Protein AF-A0A7S0YYB9-F1 (afdb_monomer_lite)

Radius of gyration: 24.71 Å; chains: 1; bounding box: 52×41×78 Å

Structure (mmCIF, N/CA/C/O backbone):
data_AF-A0A7S0YYB9-F1
#
_entry.id   AF-A0A7S0YYB9-F1
#
loop_
_atom_site.group_PDB
_atom_site.id
_atom_site.type_symbol
_atom_site.label_atom_id
_atom_site.label_alt_id
_atom_site.label_comp_id
_atom_site.label_asym_id
_atom_site.label_entity_id
_atom_site.label_seq_id
_atom_site.pdbx_PDB_ins_code
_atom_site.Cartn_x
_atom_site.Cartn_y
_atom_site.Cartn_z
_atom_site.occupancy
_atom_site.B_iso_or_equiv
_atom_site.auth_seq_id
_atom_site.auth_comp_id
_atom_site.auth_asym_id
_atom_site.auth_atom_id
_atom_site.pdbx_PDB_model_num
ATOM 1 N N . GLY A 1 1 ? 21.837 9.960 -21.375 1.00 33.28 1 GLY A N 1
ATOM 2 C CA . GLY A 1 1 ? 22.356 8.640 -20.983 1.00 33.28 1 GLY A CA 1
ATOM 3 C C . GLY A 1 1 ? 21.264 7.939 -20.220 1.00 33.28 1 GLY A C 1
ATOM 4 O O . GLY A 1 1 ? 20.674 8.572 -19.356 1.00 33.28 1 GLY A O 1
ATOM 5 N N . ASP A 1 2 ? 20.929 6.724 -20.632 1.00 37.09 2 ASP A N 1
ATOM 6 C CA . ASP A 1 2 ? 19.724 5.979 -20.262 1.00 37.09 2 ASP A CA 1
ATOM 7 C C . ASP A 1 2 ? 19.462 5.866 -18.752 1.00 37.09 2 ASP A C 1
ATOM 9 O O . ASP A 1 2 ? 20.229 5.257 -18.015 1.00 37.09 2 ASP A O 1
ATOM 13 N N . VAL A 1 3 ? 18.318 6.408 -18.316 1.00 42.38 3 VAL A N 1
ATOM 14 C CA . VAL A 1 3 ? 17.741 6.255 -16.958 1.00 42.38 3 VAL A CA 1
ATOM 15 C C . VAL A 1 3 ? 16.612 5.203 -16.958 1.00 42.38 3 VAL A C 1
ATOM 17 O O . VAL A 1 3 ? 15.946 4.962 -15.957 1.00 42.38 3 VAL A O 1
ATOM 20 N N . ILE A 1 4 ?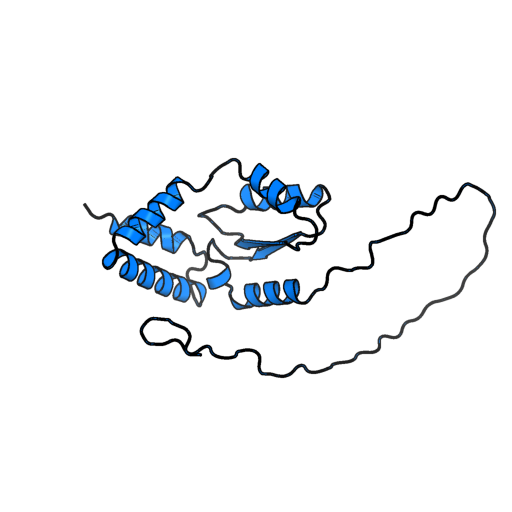 16.385 4.532 -18.093 1.00 42.41 4 ILE A N 1
ATOM 21 C CA . ILE A 1 4 ? 15.274 3.582 -18.274 1.00 42.41 4 ILE A CA 1
ATOM 22 C C . ILE A 1 4 ? 15.476 2.314 -17.417 1.00 42.41 4 ILE A C 1
ATOM 24 O O . ILE A 1 4 ? 14.500 1.700 -16.995 1.00 42.41 4 ILE A O 1
ATOM 28 N N . GLY A 1 5 ? 16.724 1.967 -17.076 1.00 50.91 5 GLY A N 1
ATOM 29 C CA . GLY A 1 5 ? 17.043 0.795 -16.252 1.00 50.91 5 GLY A CA 1
ATOM 30 C C . GLY A 1 5 ? 16.809 0.962 -14.745 1.00 50.91 5 GLY A C 1
ATOM 31 O O . GLY A 1 5 ? 16.610 -0.034 -14.058 1.00 50.91 5 GLY A O 1
ATOM 32 N N . THR A 1 6 ? 16.804 2.190 -14.213 1.00 67.56 6 THR A N 1
ATOM 33 C CA . THR A 1 6 ? 16.646 2.424 -12.764 1.00 67.56 6 THR A CA 1
ATOM 34 C C . THR A 1 6 ? 15.191 2.637 -12.359 1.00 67.56 6 THR A C 1
ATOM 36 O O . THR A 1 6 ? 14.787 2.184 -11.298 1.00 67.56 6 THR A O 1
ATOM 39 N N . GLU A 1 7 ? 14.382 3.289 -13.201 1.00 73.88 7 GLU A N 1
ATOM 40 C CA . GLU A 1 7 ? 12.980 3.602 -12.875 1.00 73.88 7 GLU A CA 1
ATOM 41 C C . GLU A 1 7 ? 12.087 2.355 -12.900 1.00 73.88 7 GLU A C 1
ATOM 43 O O . GLU A 1 7 ? 11.302 2.133 -11.980 1.00 73.88 7 GLU A O 1
ATOM 48 N N . GLU A 1 8 ? 12.254 1.492 -13.907 1.00 82.31 8 GLU A N 1
ATOM 49 C CA . GLU A 1 8 ? 11.544 0.212 -13.950 1.00 82.31 8 GLU A CA 1
ATOM 50 C C . GLU A 1 8 ? 11.919 -0.679 -12.762 1.00 82.31 8 GLU A C 1
ATOM 52 O O . GLU A 1 8 ? 11.038 -1.296 -12.164 1.00 82.31 8 GLU A O 1
ATOM 57 N N . ALA A 1 9 ? 13.203 -0.729 -12.399 1.00 82.31 9 ALA A N 1
ATOM 58 C CA . ALA A 1 9 ? 13.657 -1.487 -11.240 1.00 82.31 9 ALA A CA 1
ATOM 59 C C . ALA A 1 9 ? 12.995 -0.981 -9.949 1.00 82.31 9 ALA A C 1
ATOM 61 O O . ALA A 1 9 ? 12.516 -1.792 -9.160 1.00 82.31 9 ALA A O 1
ATOM 62 N N . THR A 1 10 ? 12.877 0.341 -9.776 1.00 80.94 10 THR A N 1
ATOM 63 C CA . THR A 1 10 ? 12.160 0.940 -8.641 1.00 80.94 10 THR A CA 1
ATOM 64 C C . THR A 1 10 ? 10.688 0.533 -8.613 1.00 80.94 10 THR A C 1
ATOM 66 O O . THR A 1 10 ? 10.197 0.116 -7.570 1.00 80.94 10 THR A O 1
ATOM 69 N N . TRP A 1 11 ? 9.968 0.592 -9.738 1.00 86.25 11 TRP A N 1
ATOM 70 C CA . TRP A 1 11 ? 8.551 0.196 -9.760 1.00 86.25 11 TRP A CA 1
ATOM 71 C C . TRP A 1 11 ? 8.352 -1.294 -9.511 1.00 86.25 11 TRP A C 1
ATOM 73 O O . TRP A 1 11 ? 7.380 -1.685 -8.870 1.00 86.25 11 TRP A O 1
ATOM 83 N N . ARG A 1 12 ? 9.271 -2.130 -10.000 1.00 88.06 12 ARG A N 1
ATOM 84 C CA . ARG A 1 12 ? 9.248 -3.569 -9.728 1.00 88.06 12 ARG A CA 1
ATOM 85 C C . ARG A 1 12 ? 9.533 -3.866 -8.259 1.00 88.06 12 ARG A C 1
ATOM 87 O O . ARG A 1 12 ? 8.886 -4.748 -7.712 1.00 88.06 12 ARG A O 1
ATOM 94 N N . ALA A 1 13 ? 10.404 -3.093 -7.608 1.00 87.00 13 ALA A N 1
ATOM 95 C CA . ALA A 1 13 ? 10.672 -3.207 -6.173 1.00 87.00 13 ALA A CA 1
ATOM 96 C C . ALA A 1 13 ? 9.456 -2.859 -5.290 1.00 87.00 13 ALA A C 1
ATOM 98 O O . ALA A 1 13 ? 9.430 -3.212 -4.113 1.00 87.00 13 ALA A O 1
ATOM 99 N N . CYS A 1 14 ? 8.422 -2.216 -5.846 1.00 89.81 14 CYS A N 1
ATOM 100 C CA . CYS A 1 14 ? 7.158 -2.012 -5.144 1.00 89.81 14 CYS A CA 1
ATOM 101 C C . CYS A 1 14 ? 6.354 -3.314 -4.948 1.00 89.81 14 CYS A C 1
ATOM 103 O O . CYS A 1 14 ? 5.383 -3.308 -4.193 1.00 89.81 14 CYS A O 1
ATOM 105 N N . PHE A 1 15 ? 6.725 -4.407 -5.618 1.00 93.12 15 PHE A N 1
ATOM 106 C CA . PHE A 1 15 ? 6.070 -5.710 -5.526 1.00 93.12 15 PHE A CA 1
ATOM 107 C C . PHE A 1 15 ? 7.018 -6.725 -4.883 1.00 93.12 15 PHE A C 1
ATOM 109 O O . PHE A 1 15 ? 8.221 -6.698 -5.137 1.00 93.12 15 PHE A O 1
ATOM 116 N N . TYR A 1 16 ? 6.486 -7.636 -4.070 1.00 93.06 16 TYR A N 1
ATOM 117 C CA . TYR A 1 16 ? 7.269 -8.735 -3.497 1.00 93.06 16 TYR A CA 1
ATOM 118 C C . TYR A 1 16 ? 7.132 -10.031 -4.302 1.00 93.06 16 TYR A C 1
ATOM 120 O O . TYR A 1 16 ? 8.107 -10.747 -4.517 1.00 93.06 16 TYR A O 1
ATOM 128 N N . GLY A 1 17 ? 5.917 -10.357 -4.738 1.00 87.50 17 GLY A N 1
ATOM 129 C CA . GLY A 1 17 ? 5.633 -11.586 -5.461 1.00 87.50 17 GLY A CA 1
ATOM 130 C C . GLY A 1 17 ? 6.226 -11.581 -6.870 1.00 87.50 17 GLY A C 1
ATOM 131 O O . GLY A 1 17 ? 5.801 -10.827 -7.741 1.00 87.50 17 GLY A O 1
ATOM 132 N N . GLU A 1 18 ? 7.163 -12.492 -7.127 1.00 85.56 18 GLU A N 1
ATOM 133 C CA . GLU A 1 18 ? 7.847 -12.599 -8.427 1.00 85.56 18 GLU A CA 1
ATOM 134 C C . GLU A 1 18 ? 7.116 -13.487 -9.452 1.00 85.56 18 GLU A C 1
ATOM 136 O O . GLU A 1 18 ? 7.549 -13.610 -10.606 1.00 85.56 18 GLU A O 1
ATOM 141 N N . THR A 1 19 ? 6.006 -14.114 -9.042 1.00 84.44 19 THR A N 1
ATOM 142 C CA . THR A 1 19 ? 5.212 -15.060 -9.844 1.00 84.44 19 THR A CA 1
ATOM 143 C C . THR A 1 19 ? 3.702 -14.862 -9.656 1.00 84.44 19 THR A C 1
ATOM 145 O O . THR A 1 19 ? 3.258 -14.171 -8.736 1.00 84.44 19 THR A O 1
ATOM 148 N N . GLY A 1 20 ? 2.904 -15.469 -10.543 1.00 87.88 20 GLY A N 1
ATOM 149 C CA . GLY A 1 20 ? 1.439 -15.464 -10.471 1.00 87.88 20 GLY A CA 1
ATOM 150 C C . GLY A 1 20 ? 0.820 -14.066 -10.555 1.00 87.88 20 GLY A C 1
ATOM 151 O O . GLY A 1 20 ? 1.358 -13.176 -11.212 1.00 87.88 20 GLY A O 1
ATOM 152 N N . VAL A 1 21 ? -0.297 -13.872 -9.849 1.00 85.12 21 VAL A N 1
ATOM 153 C CA . VAL A 1 21 ? -1.095 -12.629 -9.861 1.00 85.12 21 VAL A CA 1
ATOM 154 C C . VAL A 1 21 ? -0.262 -11.391 -9.510 1.00 85.12 21 VAL A C 1
ATOM 156 O O . VAL A 1 21 ? -0.432 -10.339 -10.122 1.00 85.12 21 VAL A O 1
ATOM 159 N N . ALA A 1 22 ? 0.669 -11.510 -8.559 1.00 84.81 22 ALA A N 1
ATOM 160 C CA . ALA A 1 22 ? 1.539 -10.405 -8.158 1.00 84.81 22 ALA A CA 1
ATOM 161 C C . ALA A 1 22 ? 2.465 -9.958 -9.301 1.00 84.81 22 ALA A C 1
ATOM 163 O O . ALA A 1 22 ? 2.590 -8.761 -9.560 1.00 84.81 22 ALA A O 1
ATOM 164 N N . LYS A 1 23 ? 3.045 -10.914 -10.040 1.00 88.88 23 LYS A N 1
ATOM 165 C CA . LYS A 1 23 ? 3.892 -10.623 -11.203 1.00 88.88 23 LYS A CA 1
ATOM 166 C C . LYS A 1 23 ? 3.101 -9.977 -12.334 1.00 88.88 23 LYS A C 1
ATOM 168 O O . LYS A 1 23 ? 3.546 -8.979 -12.888 1.00 88.88 23 LYS A O 1
ATOM 173 N N . GLU A 1 24 ? 1.931 -10.525 -12.653 1.00 91.75 24 GLU A N 1
ATOM 174 C CA . GLU A 1 24 ? 1.056 -9.976 -13.695 1.00 91.75 24 GLU A CA 1
ATOM 175 C C . GLU A 1 24 ? 0.652 -8.531 -13.373 1.00 91.75 24 GLU A C 1
ATOM 177 O O . GLU A 1 24 ? 0.701 -7.660 -14.242 1.00 91.75 24 GLU A O 1
ATOM 182 N N . ALA A 1 25 ? 0.329 -8.251 -12.106 1.00 88.69 25 ALA A N 1
ATOM 183 C CA . ALA A 1 25 ? 0.041 -6.899 -11.642 1.00 88.69 25 ALA A CA 1
ATOM 184 C C . ALA A 1 25 ? 1.263 -5.969 -11.738 1.00 88.69 25 ALA A C 1
ATOM 186 O O . ALA A 1 25 ? 1.113 -4.812 -12.133 1.00 88.69 25 ALA A O 1
ATOM 187 N N . ALA A 1 26 ? 2.461 -6.463 -11.412 1.00 90.50 26 ALA A N 1
ATOM 188 C CA . ALA A 1 26 ? 3.700 -5.703 -11.546 1.00 90.50 26 ALA A CA 1
ATOM 189 C C . ALA A 1 26 ? 4.002 -5.358 -13.012 1.00 90.50 26 ALA A C 1
ATOM 191 O O . ALA A 1 26 ? 4.322 -4.211 -13.323 1.00 90.50 26 ALA A O 1
ATOM 192 N N . ASP A 1 27 ? 3.864 -6.325 -13.922 1.00 92.25 27 ASP A N 1
ATOM 193 C CA . ASP A 1 27 ? 4.109 -6.132 -15.352 1.00 92.25 27 ASP A CA 1
ATOM 194 C C . ASP A 1 27 ? 3.115 -5.136 -15.971 1.00 92.25 27 ASP A C 1
ATOM 196 O O . ASP A 1 27 ? 3.526 -4.220 -16.691 1.00 92.25 27 ASP A O 1
ATOM 200 N N . ASP A 1 28 ? 1.825 -5.250 -15.640 1.00 92.69 28 ASP A N 1
ATOM 201 C CA . ASP A 1 28 ? 0.795 -4.296 -16.067 1.00 92.69 28 ASP A CA 1
ATOM 202 C C . ASP A 1 28 ? 1.063 -2.883 -15.518 1.00 92.69 28 ASP A C 1
ATOM 204 O O . ASP A 1 28 ? 1.015 -1.901 -16.266 1.00 92.69 28 ASP A O 1
ATOM 208 N N . PHE A 1 29 ? 1.416 -2.769 -14.234 1.00 90.06 29 PHE A N 1
ATOM 209 C CA . PHE A 1 29 ? 1.745 -1.490 -13.605 1.00 90.06 29 PHE A CA 1
ATOM 210 C C . PHE A 1 29 ? 2.946 -0.818 -14.276 1.00 90.06 29 PHE A C 1
ATOM 212 O O . PHE A 1 29 ? 2.855 0.339 -14.689 1.00 90.06 29 PHE A O 1
ATOM 219 N N . VAL A 1 30 ? 4.055 -1.545 -14.440 1.00 89.88 30 VAL A N 1
ATOM 220 C CA . VAL A 1 30 ? 5.270 -1.038 -15.092 1.00 89.88 30 VAL A CA 1
ATOM 221 C C . VAL A 1 30 ? 4.970 -0.596 -16.521 1.00 89.88 30 VAL A C 1
ATOM 223 O O . VAL A 1 30 ? 5.394 0.485 -16.930 1.00 89.88 30 VAL A O 1
ATOM 226 N N . SER A 1 31 ? 4.218 -1.397 -17.280 1.00 90.44 31 SER A N 1
ATOM 227 C CA . SER A 1 31 ? 3.841 -1.071 -18.658 1.00 90.44 31 SER A CA 1
ATOM 228 C C . SER A 1 31 ? 3.056 0.245 -18.736 1.00 90.44 31 SER A C 1
ATOM 230 O O . SER A 1 31 ? 3.396 1.138 -19.520 1.00 90.44 31 SER A O 1
ATOM 232 N N . LYS A 1 32 ? 2.061 0.422 -17.859 1.00 88.75 32 LYS A N 1
ATOM 233 C CA . LYS A 1 32 ? 1.253 1.649 -17.784 1.00 88.75 32 LYS A CA 1
ATOM 234 C C . LYS A 1 32 ? 2.073 2.865 -17.363 1.00 88.75 32 LYS A C 1
ATOM 236 O O . LYS A 1 32 ? 1.923 3.925 -17.968 1.00 88.75 32 LYS A O 1
ATOM 241 N N . GLN A 1 33 ? 2.970 2.713 -16.389 1.00 86.62 33 GLN A N 1
ATOM 242 C CA . GLN A 1 33 ? 3.860 3.794 -15.953 1.00 86.62 33 GLN A CA 1
ATOM 243 C C . GLN A 1 33 ? 4.802 4.244 -17.075 1.00 86.62 33 GLN A C 1
ATOM 245 O O . GLN A 1 33 ? 4.922 5.442 -17.340 1.00 86.62 33 GLN A O 1
ATOM 250 N N . LYS A 1 34 ? 5.400 3.294 -17.813 1.00 86.50 34 LYS A N 1
ATOM 251 C CA . LYS A 1 34 ? 6.217 3.603 -18.999 1.00 86.50 34 LYS A CA 1
ATOM 252 C C . LYS A 1 34 ? 5.428 4.411 -20.026 1.00 86.50 34 LYS A C 1
ATOM 254 O O . LYS A 1 34 ? 5.917 5.434 -20.499 1.00 86.50 34 LYS A O 1
ATOM 259 N N . ALA A 1 35 ? 4.213 3.971 -20.354 1.00 87.00 35 ALA A N 1
ATOM 260 C CA . ALA A 1 35 ? 3.366 4.649 -21.331 1.00 87.00 35 ALA A CA 1
ATOM 261 C C . ALA A 1 35 ? 2.968 6.063 -20.876 1.00 87.00 35 ALA A C 1
ATOM 263 O O . ALA A 1 35 ? 2.988 6.999 -21.675 1.00 87.00 35 ALA A O 1
ATOM 264 N N . MET A 1 36 ? 2.642 6.240 -19.594 1.00 83.94 36 MET A N 1
ATOM 265 C CA . MET A 1 36 ? 2.288 7.542 -19.030 1.00 83.94 36 MET A CA 1
ATOM 266 C C . MET A 1 36 ? 3.464 8.522 -19.090 1.00 83.94 36 MET A C 1
ATOM 268 O O . MET A 1 36 ? 3.306 9.640 -19.575 1.00 83.94 36 MET A O 1
ATOM 272 N N . TYR A 1 37 ? 4.657 8.103 -18.666 1.00 82.38 37 TYR A N 1
ATOM 273 C CA . TYR A 1 37 ? 5.833 8.978 -18.643 1.00 82.38 37 TYR A CA 1
ATOM 274 C C . TYR A 1 37 ? 6.434 9.248 -20.021 1.00 82.38 37 TYR A C 1
ATOM 276 O O . TYR A 1 37 ? 7.025 10.308 -20.216 1.00 82.38 37 TYR A O 1
ATOM 284 N N . ALA A 1 38 ? 6.270 8.339 -20.987 1.00 82.56 38 ALA A N 1
ATOM 285 C CA . ALA A 1 38 ? 6.663 8.591 -22.373 1.00 82.56 38 ALA A CA 1
ATOM 286 C C . ALA A 1 38 ? 5.805 9.686 -23.030 1.00 82.56 38 ALA A C 1
ATOM 288 O O . ALA A 1 38 ? 6.305 10.445 -23.856 1.00 82.56 38 ALA A O 1
ATOM 289 N N . ASN A 1 39 ? 4.531 9.783 -22.640 1.00 80.19 39 ASN A N 1
ATOM 290 C CA . ASN A 1 39 ? 3.564 10.701 -23.245 1.00 80.19 39 ASN A CA 1
ATOM 291 C C . ASN A 1 39 ? 3.330 11.982 -22.427 1.00 80.19 39 ASN A C 1
ATOM 293 O O . ASN A 1 39 ? 2.699 12.912 -22.924 1.00 80.19 39 ASN A O 1
ATOM 297 N N . ASN A 1 40 ? 3.813 12.046 -21.182 1.00 80.06 40 ASN A N 1
ATOM 298 C CA . ASN A 1 40 ? 3.617 13.188 -20.295 1.00 80.06 40 ASN A CA 1
ATOM 299 C C . ASN A 1 40 ? 4.822 13.399 -19.357 1.00 80.06 40 ASN A C 1
ATOM 301 O O . ASN A 1 40 ? 4.887 12.860 -18.249 1.00 80.06 40 ASN A O 1
ATOM 305 N N . GLY A 1 41 ? 5.773 14.226 -19.805 1.00 78.56 41 GLY A N 1
ATOM 306 C CA . GLY A 1 41 ? 6.974 14.564 -19.035 1.00 78.56 41 GLY A CA 1
ATOM 307 C C . GLY A 1 41 ? 6.695 15.335 -17.739 1.00 78.56 41 GLY A C 1
ATOM 308 O O . GLY A 1 41 ? 7.460 15.203 -16.787 1.00 78.56 41 GLY A O 1
ATOM 309 N N . GLU A 1 42 ? 5.591 16.083 -17.662 1.00 84.44 42 GLU A N 1
ATOM 310 C CA . GLU A 1 42 ? 5.184 16.794 -16.443 1.00 84.44 42 GLU A CA 1
ATOM 311 C C . GLU A 1 42 ? 4.812 15.803 -15.339 1.00 84.44 42 GLU A C 1
ATOM 313 O O . GLU A 1 42 ? 5.310 15.904 -14.222 1.00 84.44 42 GLU A O 1
ATOM 318 N N . CYS A 1 43 ? 4.034 14.772 -15.679 1.00 79.50 43 CYS A N 1
ATOM 319 C CA . CYS A 1 43 ? 3.635 13.729 -14.735 1.00 79.50 43 CYS A CA 1
ATOM 320 C C . CYS A 1 43 ? 4.853 13.027 -14.109 1.00 79.50 43 CYS A C 1
ATOM 322 O O . CYS A 1 43 ? 4.884 12.745 -12.909 1.00 79.50 43 CYS A O 1
ATOM 324 N N . LYS A 1 44 ? 5.902 12.822 -14.914 1.00 78.88 44 LYS A N 1
ATOM 325 C CA . LYS A 1 44 ? 7.178 12.272 -14.454 1.00 78.88 44 LYS A CA 1
ATOM 326 C C . LYS A 1 44 ? 7.879 13.187 -13.446 1.00 78.88 44 LYS A C 1
ATOM 328 O O . LYS A 1 44 ? 8.378 12.709 -12.427 1.00 78.88 44 LYS A O 1
ATOM 333 N N . GLU A 1 45 ? 7.931 14.490 -13.712 1.00 81.06 45 GLU A N 1
ATOM 334 C CA . GLU A 1 45 ? 8.580 15.445 -12.810 1.00 81.06 45 GLU A CA 1
ATOM 335 C C . GLU A 1 45 ? 7.782 15.644 -11.515 1.00 81.06 45 GLU A C 1
ATOM 337 O O . GLU A 1 45 ? 8.375 15.694 -10.437 1.00 81.06 45 GLU A O 1
ATOM 342 N N . THR A 1 46 ? 6.447 15.651 -11.587 1.00 81.88 46 THR A N 1
ATOM 343 C CA . THR A 1 46 ? 5.563 15.666 -10.411 1.00 81.88 46 THR A CA 1
ATOM 344 C C . THR A 1 46 ? 5.821 14.463 -9.506 1.00 81.88 46 THR A C 1
ATOM 346 O O . THR A 1 46 ? 5.983 14.624 -8.299 1.00 81.88 46 THR A O 1
ATOM 349 N N . MET A 1 47 ? 5.941 13.261 -10.069 1.00 78.00 47 MET A N 1
ATOM 350 C CA . MET A 1 47 ? 6.229 12.055 -9.287 1.00 78.00 47 MET A CA 1
ATOM 351 C C . MET A 1 47 ? 7.600 12.118 -8.604 1.00 78.00 47 MET A C 1
ATOM 353 O O . MET A 1 47 ? 7.696 11.890 -7.399 1.00 78.00 47 MET A O 1
ATOM 357 N N . ARG A 1 48 ? 8.644 12.563 -9.313 1.00 77.81 48 ARG A N 1
ATOM 358 C CA . ARG A 1 48 ? 9.970 12.804 -8.710 1.00 77.81 48 ARG A CA 1
ATOM 359 C C . ARG A 1 48 ? 9.953 13.886 -7.637 1.00 77.81 48 ARG A C 1
ATOM 361 O O . ARG A 1 48 ? 10.776 13.881 -6.721 1.00 77.81 48 ARG A O 1
ATOM 368 N N . HIS A 1 49 ? 9.088 14.884 -7.776 1.00 80.38 49 HIS A N 1
ATOM 369 C CA . HIS A 1 49 ? 8.905 15.906 -6.756 1.00 80.38 49 HIS A CA 1
ATOM 370 C C . HIS A 1 49 ? 8.290 15.305 -5.487 1.00 80.38 49 HIS A C 1
ATOM 372 O O . HIS A 1 49 ? 8.831 15.518 -4.404 1.00 80.38 49 HIS A O 1
ATOM 378 N N . HIS A 1 50 ? 7.248 14.481 -5.623 1.00 78.31 50 HIS A N 1
ATOM 379 C CA . HIS A 1 50 ? 6.639 13.769 -4.498 1.00 78.31 50 HIS A CA 1
ATOM 380 C C . HIS A 1 50 ? 7.618 12.824 -3.796 1.00 78.31 50 HIS A C 1
ATOM 382 O O . HIS A 1 50 ? 7.709 12.854 -2.573 1.00 78.31 50 HIS A O 1
ATOM 388 N N . GLU A 1 51 ? 8.402 12.045 -4.541 1.00 74.50 51 GLU A N 1
ATOM 389 C CA . GLU A 1 51 ? 9.425 11.157 -3.966 1.00 74.50 51 GLU A CA 1
ATOM 390 C C . GLU A 1 51 ? 10.476 11.927 -3.150 1.00 74.50 51 GLU A C 1
ATOM 392 O O . GLU A 1 51 ? 10.909 11.468 -2.095 1.00 74.50 51 GLU A O 1
ATOM 397 N N . ARG A 1 52 ? 10.868 13.125 -3.610 1.00 76.50 52 ARG A N 1
ATOM 398 C CA . ARG A 1 52 ? 11.804 14.006 -2.888 1.00 76.50 52 ARG A CA 1
ATOM 399 C C . ARG A 1 52 ? 11.191 14.638 -1.640 1.00 76.50 52 ARG A C 1
ATOM 401 O O . ARG A 1 52 ? 11.928 14.948 -0.709 1.00 76.50 52 ARG A O 1
ATOM 408 N N . GLN A 1 53 ? 9.881 14.861 -1.642 1.00 75.25 53 GLN A N 1
ATOM 409 C CA . GLN A 1 53 ? 9.153 15.476 -0.533 1.00 75.25 53 GLN A CA 1
ATOM 410 C C . GLN A 1 53 ? 8.615 14.476 0.482 1.00 75.25 53 GLN A C 1
ATOM 412 O O . GLN A 1 53 ? 8.199 14.899 1.559 1.00 75.25 53 GLN A O 1
ATOM 417 N N . TYR A 1 54 ? 8.603 13.180 0.160 1.00 69.56 54 TYR A N 1
ATOM 418 C CA . TYR A 1 54 ? 8.119 12.165 1.080 1.00 69.56 54 TYR A CA 1
ATOM 419 C C . TYR A 1 54 ? 8.935 12.229 2.380 1.00 69.56 54 TYR A C 1
ATOM 421 O O . TYR A 1 54 ? 10.161 12.051 2.339 1.00 69.56 54 TYR A O 1
ATOM 429 N N . PRO A 1 55 ? 8.296 12.510 3.530 1.00 67.31 55 PRO A N 1
ATOM 430 C CA . PRO A 1 55 ? 9.007 12.617 4.789 1.00 67.31 55 PRO A CA 1
ATOM 431 C C . PRO A 1 55 ? 9.546 11.236 5.158 1.00 67.31 55 PRO A C 1
ATOM 433 O O . PRO A 1 55 ? 8.801 10.331 5.526 1.00 67.31 55 PRO A O 1
ATOM 436 N N . LYS A 1 56 ? 10.865 11.065 5.032 1.00 64.62 56 LYS A N 1
ATOM 437 C CA . LYS A 1 56 ? 11.555 9.847 5.483 1.00 64.62 56 LYS A CA 1
ATOM 438 C C . LYS A 1 56 ? 11.538 9.735 7.012 1.00 64.62 56 LYS A C 1
ATOM 440 O O . LYS A 1 56 ? 11.517 8.632 7.551 1.00 64.62 56 LYS A O 1
ATOM 445 N N . ASP A 1 57 ? 11.461 10.882 7.684 1.00 68.56 57 ASP A N 1
ATOM 446 C CA . ASP A 1 57 ? 11.434 11.039 9.134 1.00 68.56 57 ASP A CA 1
ATOM 447 C C . ASP A 1 57 ? 10.299 11.982 9.558 1.00 68.56 57 ASP A C 1
ATOM 449 O O . ASP A 1 57 ? 9.825 12.791 8.762 1.00 68.56 57 ASP A O 1
ATOM 453 N N . GLY A 1 58 ? 9.884 11.905 10.826 1.00 68.31 58 GLY A N 1
ATOM 454 C CA . GLY A 1 58 ? 8.982 12.897 11.423 1.00 68.31 58 GLY A CA 1
ATOM 455 C C . GLY A 1 58 ? 7.488 12.704 11.152 1.00 68.31 58 GLY A C 1
ATOM 456 O O . GLY A 1 58 ? 6.716 13.622 11.411 1.00 68.31 58 GLY A O 1
ATOM 457 N N . ILE A 1 59 ? 7.055 11.523 10.694 1.00 80.81 59 ILE A N 1
ATOM 458 C CA . ILE A 1 59 ? 5.620 11.223 10.510 1.00 80.81 59 ILE A CA 1
ATOM 459 C C . ILE A 1 59 ? 4.844 11.142 11.832 1.00 80.81 59 ILE A C 1
ATOM 461 O O . ILE A 1 59 ? 3.620 11.080 11.814 1.00 80.81 59 ILE A O 1
ATOM 465 N N . ASP A 1 60 ? 5.530 11.119 12.977 1.00 83.06 60 ASP A N 1
ATOM 466 C CA . ASP A 1 60 ? 4.907 10.944 14.292 1.00 83.06 60 ASP A CA 1
ATOM 467 C C . ASP A 1 60 ? 3.880 12.050 14.579 1.00 83.06 60 ASP A C 1
ATOM 469 O O . ASP A 1 60 ? 2.760 11.756 14.992 1.00 83.06 60 ASP A O 1
ATOM 473 N N . GLY A 1 61 ? 4.197 13.305 14.232 1.00 82.00 61 GLY A N 1
ATOM 474 C CA . GLY A 1 61 ? 3.254 14.420 14.358 1.00 82.00 61 GLY A CA 1
ATOM 475 C C . GLY A 1 61 ? 2.023 14.268 13.457 1.00 82.00 61 GLY A C 1
ATOM 476 O O . GLY A 1 61 ? 0.910 14.604 13.860 1.00 82.00 61 GLY A O 1
ATOM 477 N N . ASP A 1 62 ? 2.184 13.707 12.256 1.00 84.81 62 ASP A N 1
ATOM 478 C CA . ASP A 1 62 ? 1.058 13.419 11.361 1.00 84.81 62 ASP A CA 1
ATOM 479 C C . ASP A 1 62 ? 0.190 12.276 11.896 1.00 84.81 62 ASP A C 1
ATOM 481 O O . ASP A 1 62 ? -1.041 12.367 11.858 1.00 84.81 62 ASP A O 1
ATOM 485 N N . ILE A 1 63 ? 0.811 11.225 12.440 1.00 85.88 63 ILE A N 1
ATOM 486 C CA . ILE A 1 63 ? 0.110 10.117 13.097 1.00 85.88 63 ILE A CA 1
ATOM 487 C C . ILE A 1 63 ? -0.705 10.657 14.274 1.00 85.88 63 ILE A C 1
ATOM 489 O O . ILE A 1 63 ? -1.910 10.410 14.333 1.00 85.88 63 ILE A O 1
ATOM 493 N N . GLU A 1 64 ? -0.098 11.445 15.162 1.00 82.38 64 GLU A N 1
ATOM 494 C CA . GLU A 1 64 ? -0.778 12.083 16.296 1.00 82.38 64 GLU A CA 1
ATOM 495 C C . GLU A 1 64 ? -1.957 12.955 15.839 1.00 82.38 64 GLU A C 1
ATOM 497 O O . GLU A 1 64 ? -3.075 12.814 16.343 1.00 82.38 64 GLU A O 1
ATOM 502 N N . ASN A 1 65 ? -1.753 13.798 14.823 1.00 83.31 65 ASN A N 1
ATOM 503 C CA . ASN A 1 65 ? -2.805 14.642 14.251 1.00 83.31 65 ASN A CA 1
ATOM 504 C C . ASN A 1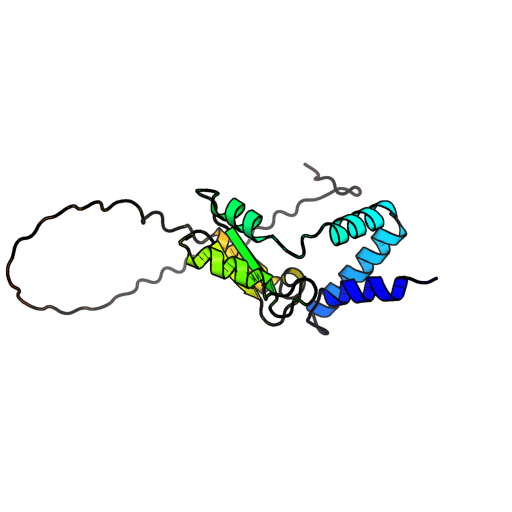 65 ? -3.974 13.822 13.685 1.00 83.31 65 ASN A C 1
ATOM 506 O O . ASN A 1 65 ? -5.140 14.220 13.784 1.00 83.31 65 ASN A O 1
ATOM 510 N N . VAL A 1 66 ? -3.688 12.674 13.068 1.00 84.31 66 VAL A N 1
ATOM 511 C CA . VAL A 1 66 ? -4.710 11.748 12.573 1.00 84.31 66 VAL A CA 1
ATOM 512 C C . VAL A 1 66 ? -5.427 11.061 13.742 1.00 84.31 66 VAL A C 1
ATOM 514 O O . VAL A 1 66 ? -6.657 10.958 13.712 1.00 84.31 66 VAL A O 1
ATOM 517 N N . MET A 1 67 ? -4.700 10.665 14.790 1.00 80.06 67 MET A N 1
ATOM 518 C CA . MET A 1 67 ? -5.236 10.017 15.995 1.00 80.06 67 MET A CA 1
ATOM 519 C C . MET A 1 67 ? -6.179 10.905 16.811 1.00 80.06 67 MET A C 1
ATOM 521 O O . MET A 1 67 ? -7.142 10.412 17.403 1.00 80.06 67 MET A O 1
ATOM 525 N N . GLN A 1 68 ? -5.949 12.218 16.825 1.00 77.88 68 GLN A N 1
ATOM 526 C CA . GLN A 1 68 ? -6.788 13.186 17.539 1.00 77.88 68 GLN A CA 1
ATOM 527 C C . GLN A 1 68 ? -8.167 13.403 16.887 1.00 77.88 68 GLN A C 1
ATOM 529 O O . GLN A 1 68 ? -9.044 14.044 17.473 1.00 77.88 68 GLN A O 1
ATOM 534 N N . ARG A 1 69 ? -8.412 12.867 15.682 1.00 77.31 69 ARG A N 1
ATOM 535 C CA . ARG A 1 69 ? -9.688 13.044 14.973 1.00 77.31 69 ARG A CA 1
ATOM 536 C C . ARG A 1 69 ? -10.793 12.185 15.591 1.00 77.31 69 ARG A C 1
ATOM 538 O O . ARG A 1 69 ? -11.022 11.040 15.198 1.00 77.31 69 ARG A O 1
ATOM 545 N N . VAL A 1 70 ? -11.530 12.782 16.526 1.00 69.69 70 VAL A N 1
ATOM 546 C CA . VAL A 1 70 ? -12.671 12.162 17.215 1.00 69.69 70 VAL A CA 1
ATOM 547 C C . VAL A 1 70 ? -13.701 11.610 16.222 1.00 69.69 70 VAL A C 1
ATOM 549 O O . VAL A 1 70 ? -14.056 12.246 15.229 1.00 69.69 70 VAL A O 1
ATOM 552 N N . GLY A 1 71 ? -14.202 10.405 16.506 1.00 72.38 71 GLY A N 1
ATOM 553 C CA . GLY A 1 71 ? -15.303 9.778 15.767 1.00 72.38 71 GLY A CA 1
ATOM 554 C C . GLY A 1 71 ? -14.919 9.144 14.428 1.00 72.38 71 GLY A C 1
ATOM 555 O O . GLY A 1 71 ? -15.783 8.556 13.776 1.00 72.38 71 GLY A O 1
ATOM 556 N N . ARG A 1 72 ? -13.649 9.217 14.012 1.00 78.88 72 ARG A N 1
ATOM 557 C CA . ARG A 1 72 ? -13.164 8.524 12.814 1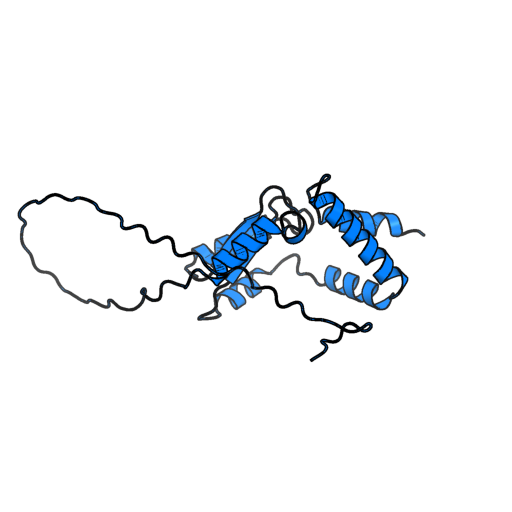.00 78.88 72 ARG A CA 1
ATOM 558 C C . ARG A 1 72 ? -12.546 7.187 13.185 1.00 78.88 72 ARG A C 1
ATOM 560 O O . ARG A 1 72 ? -11.745 7.107 14.107 1.00 78.88 72 ARG A O 1
ATOM 567 N N . ARG A 1 73 ? -12.903 6.152 12.426 1.00 85.25 73 ARG A N 1
ATOM 568 C CA . ARG A 1 73 ? -12.191 4.875 12.425 1.00 85.25 73 ARG A CA 1
ATOM 569 C C . ARG A 1 73 ? -11.131 4.921 11.340 1.00 85.25 73 ARG A C 1
ATOM 571 O O . ARG A 1 73 ? -11.420 5.350 10.225 1.00 85.25 73 ARG A O 1
ATOM 578 N N . ILE A 1 74 ? -9.932 4.472 11.668 1.00 87.75 74 ILE A N 1
ATOM 579 C CA . ILE A 1 74 ? -8.781 4.464 10.769 1.00 87.75 74 ILE A CA 1
ATOM 580 C C . ILE A 1 74 ? -8.360 3.015 10.566 1.00 87.75 74 ILE A C 1
ATOM 582 O O . ILE A 1 74 ? -8.371 2.227 11.507 1.00 87.75 74 ILE A O 1
ATOM 586 N N . MET A 1 75 ? -8.008 2.658 9.339 1.00 91.31 75 MET A N 1
ATOM 587 C CA . MET A 1 75 ? -7.383 1.380 9.034 1.00 91.31 75 MET A CA 1
ATOM 588 C C . MET A 1 75 ? -6.045 1.653 8.371 1.00 91.31 75 MET A C 1
ATOM 590 O O . MET A 1 75 ? -5.987 2.401 7.398 1.00 91.31 75 MET A O 1
ATOM 594 N N . VAL A 1 76 ? -4.992 1.050 8.909 1.00 92.75 76 VAL A N 1
ATOM 595 C CA . VAL A 1 76 ? -3.645 1.105 8.347 1.00 92.75 76 VAL A CA 1
ATOM 596 C C . VAL A 1 76 ? -3.299 -0.297 7.879 1.00 92.75 76 VAL A C 1
ATOM 598 O O . VAL A 1 76 ? -3.342 -1.247 8.664 1.00 92.75 76 VAL A O 1
ATOM 601 N N . MET A 1 77 ? -2.984 -0.418 6.593 1.00 95.50 77 MET A N 1
ATOM 602 C CA . MET A 1 77 ? -2.519 -1.658 5.983 1.00 95.50 77 MET A CA 1
ATOM 603 C C . MET A 1 77 ? -1.090 -1.508 5.501 1.00 95.50 77 MET A C 1
ATOM 605 O O . MET A 1 77 ? -0.729 -0.447 4.997 1.00 95.50 77 MET A O 1
ATOM 609 N N . TRP A 1 78 ? -0.309 -2.575 5.625 1.00 95.38 78 TRP A N 1
ATOM 610 C CA . TRP A 1 78 ? 1.078 -2.603 5.171 1.00 95.38 78 TRP A CA 1
ATOM 611 C C . TRP A 1 78 ? 1.455 -3.986 4.650 1.00 95.38 78 TRP A C 1
ATOM 613 O O . TRP A 1 78 ? 1.059 -4.982 5.253 1.00 95.38 78 TRP A O 1
ATOM 623 N N . GLY A 1 79 ? 2.239 -4.064 3.575 1.00 95.94 79 GLY A N 1
ATOM 624 C CA . GLY A 1 79 ? 2.883 -5.315 3.167 1.00 95.94 79 GLY A CA 1
ATOM 625 C C . GLY A 1 79 ? 4.091 -5.614 4.056 1.00 95.94 79 GLY A C 1
ATOM 626 O O . GLY A 1 79 ? 4.920 -4.732 4.283 1.00 95.94 79 GLY A O 1
ATOM 627 N N . ASP A 1 80 ? 4.221 -6.834 4.580 1.00 93.88 80 ASP A N 1
ATOM 628 C CA . ASP A 1 80 ? 5.342 -7.180 5.474 1.00 93.88 80 ASP A CA 1
ATOM 629 C C . ASP A 1 80 ? 6.706 -7.244 4.762 1.00 93.88 80 ASP A C 1
ATOM 631 O O . ASP A 1 80 ? 7.746 -7.249 5.424 1.00 93.88 80 ASP A O 1
ATOM 635 N N . LYS A 1 81 ? 6.711 -7.290 3.426 1.00 94.12 81 LYS A N 1
ATOM 636 C CA . LYS A 1 81 ? 7.908 -7.287 2.575 1.00 94.12 81 LYS A CA 1
ATOM 637 C C . LYS A 1 81 ? 8.096 -5.978 1.814 1.00 94.12 81 LYS A C 1
ATOM 639 O O . LYS A 1 81 ? 8.839 -5.957 0.837 1.00 94.12 81 LYS A O 1
ATOM 644 N N . ASP A 1 82 ? 7.435 -4.896 2.224 1.00 92.12 82 ASP A N 1
ATOM 645 C CA . ASP A 1 82 ? 7.640 -3.580 1.618 1.00 92.12 82 ASP A CA 1
ATOM 646 C C . ASP A 1 82 ? 9.106 -3.132 1.785 1.00 92.12 82 ASP A C 1
ATOM 648 O O . ASP A 1 82 ? 9.590 -2.939 2.901 1.00 92.12 82 ASP A O 1
ATOM 652 N N . GLN A 1 83 ? 9.821 -2.999 0.663 1.00 86.50 83 GLN A N 1
ATOM 653 C CA . GLN A 1 83 ? 11.207 -2.519 0.612 1.00 86.50 83 GLN A CA 1
ATOM 654 C C . GLN A 1 83 ? 11.306 -1.032 0.244 1.00 86.50 83 GLN A C 1
ATOM 656 O O . GLN A 1 83 ? 12.382 -0.447 0.358 1.00 86.50 83 GLN A O 1
ATOM 661 N N . VAL A 1 84 ? 10.205 -0.420 -0.201 1.00 85.56 84 VAL A N 1
ATOM 662 C CA . VAL A 1 84 ? 10.142 0.994 -0.593 1.00 85.56 84 VAL A CA 1
ATOM 663 C C . VAL A 1 84 ? 9.911 1.852 0.644 1.00 85.56 84 VAL A C 1
ATOM 665 O O . VAL A 1 84 ? 10.626 2.828 0.869 1.00 85.56 84 VAL A O 1
ATOM 668 N N . VAL A 1 85 ? 8.951 1.449 1.480 1.00 85.69 85 VAL A N 1
ATOM 669 C CA . VAL A 1 85 ? 8.693 2.041 2.793 1.00 85.69 85 VAL A CA 1
ATOM 670 C C . VAL A 1 85 ? 8.579 0.914 3.814 1.00 85.69 85 VAL A C 1
ATOM 672 O O . VAL A 1 85 ? 7.508 0.362 4.062 1.00 85.69 85 VAL A O 1
ATOM 675 N N . SER A 1 86 ? 9.713 0.556 4.413 1.00 83.50 86 SER A N 1
ATOM 676 C CA . SER A 1 86 ? 9.801 -0.590 5.315 1.00 83.50 86 SER A CA 1
ATOM 677 C C . SER A 1 86 ? 8.819 -0.496 6.484 1.00 83.50 86 SER A C 1
ATOM 679 O O . SER A 1 86 ? 8.656 0.558 7.110 1.00 83.50 86 SER A O 1
ATOM 681 N N . ALA A 1 87 ? 8.188 -1.630 6.807 1.00 84.81 87 ALA A N 1
ATOM 682 C CA . ALA A 1 87 ? 7.232 -1.728 7.908 1.00 84.81 87 ALA A CA 1
ATOM 683 C C . ALA A 1 87 ? 7.856 -1.313 9.254 1.00 84.81 87 ALA A C 1
ATOM 685 O O . ALA A 1 87 ? 7.206 -0.652 10.056 1.00 84.81 87 ALA A O 1
ATOM 686 N N . ASN A 1 88 ? 9.134 -1.613 9.488 1.00 84.06 88 ASN A N 1
ATOM 687 C CA . ASN A 1 88 ? 9.898 -0.991 10.567 1.00 84.06 88 ASN A CA 1
ATOM 688 C C . ASN A 1 88 ? 10.777 0.134 9.982 1.00 84.06 88 ASN A C 1
ATOM 690 O O . ASN A 1 88 ? 11.498 -0.131 9.016 1.00 84.06 88 ASN A O 1
ATOM 694 N N . PRO A 1 89 ? 10.730 1.371 10.512 1.00 83.06 89 PRO A N 1
ATOM 695 C CA . PRO A 1 89 ? 9.985 1.796 11.704 1.00 83.06 89 PRO A CA 1
ATOM 696 C C . PRO A 1 89 ? 8.536 2.243 11.430 1.00 83.06 89 PRO A C 1
ATOM 698 O O . PRO A 1 89 ? 7.794 2.509 12.370 1.00 83.06 89 PRO A O 1
ATOM 701 N N . ASN A 1 90 ? 8.112 2.368 10.169 1.00 85.12 90 ASN A N 1
ATOM 702 C CA . ASN A 1 90 ? 6.927 3.158 9.809 1.00 85.12 90 ASN A CA 1
ATOM 703 C C . ASN A 1 90 ? 5.600 2.600 10.337 1.00 85.12 90 ASN A C 1
ATOM 705 O O . ASN A 1 90 ? 4.826 3.328 10.950 1.00 85.12 90 ASN A O 1
ATOM 709 N N . PHE A 1 91 ? 5.336 1.313 10.143 1.00 88.19 91 PHE A N 1
ATOM 710 C CA . PHE A 1 91 ? 4.148 0.638 10.662 1.00 88.19 91 PHE A CA 1
ATOM 711 C C . PHE A 1 91 ? 4.205 0.459 12.187 1.00 88.19 91 PHE A C 1
ATOM 713 O O . PHE A 1 91 ? 3.179 0.543 12.862 1.00 88.19 91 PHE A O 1
ATOM 720 N N . ASP A 1 92 ? 5.401 0.281 12.753 1.00 86.50 92 ASP A N 1
ATOM 721 C CA . ASP A 1 92 ? 5.583 0.169 14.205 1.00 86.50 92 ASP A CA 1
ATOM 722 C C . ASP A 1 92 ? 5.305 1.498 14.933 1.00 86.50 92 ASP A C 1
ATOM 724 O O . ASP A 1 92 ? 4.787 1.484 16.053 1.00 86.50 92 ASP A O 1
ATOM 728 N N . ARG A 1 93 ? 5.534 2.651 14.286 1.00 86.50 93 ARG A N 1
ATOM 729 C CA . ARG A 1 93 ? 5.086 3.965 14.790 1.00 86.50 93 ARG A CA 1
ATOM 730 C C . ARG A 1 93 ? 3.561 4.018 14.951 1.00 86.50 93 ARG A C 1
ATOM 732 O O . ARG A 1 93 ? 3.073 4.452 15.992 1.00 86.50 93 ARG A O 1
ATOM 739 N N . TRP A 1 94 ? 2.800 3.486 13.986 1.00 87.50 94 TRP A N 1
ATOM 740 C CA . TRP A 1 94 ? 1.337 3.376 14.103 1.00 87.50 94 TRP A CA 1
ATOM 741 C C . TRP A 1 94 ? 0.908 2.436 15.235 1.00 87.50 94 TRP A C 1
ATOM 743 O O . TRP A 1 94 ? 0.006 2.793 15.988 1.00 87.50 94 TRP A O 1
ATOM 753 N N . LYS A 1 95 ? 1.563 1.277 15.403 1.00 85.12 95 LYS A N 1
ATOM 754 C CA . LYS A 1 95 ? 1.311 0.372 16.548 1.00 85.12 95 LYS A CA 1
ATOM 755 C C . LYS A 1 95 ? 1.519 1.080 17.879 1.00 85.12 95 LYS A C 1
ATOM 757 O O . LYS A 1 95 ? 0.640 1.071 18.738 1.00 85.12 95 LYS A O 1
ATOM 762 N N . SER A 1 96 ? 2.647 1.768 17.996 1.00 82.50 96 SER A N 1
ATOM 763 C CA . SER A 1 96 ? 3.011 2.487 19.210 1.00 82.50 96 SER A CA 1
ATOM 764 C C . SER A 1 96 ? 1.971 3.562 19.527 1.00 82.50 96 SER A C 1
ATOM 766 O O . SER A 1 96 ? 1.496 3.636 20.654 1.00 82.50 96 SER A O 1
ATOM 768 N N . ALA A 1 97 ? 1.520 4.335 18.534 1.00 75.31 97 ALA A N 1
ATOM 769 C CA . ALA A 1 97 ? 0.467 5.333 18.720 1.00 75.31 97 ALA A CA 1
ATOM 770 C C . ALA A 1 97 ? -0.874 4.726 19.186 1.00 75.31 97 ALA A C 1
ATOM 772 O O . ALA A 1 97 ? -1.595 5.350 19.965 1.00 75.31 97 ALA A O 1
ATOM 773 N N . THR A 1 98 ? -1.214 3.502 18.766 1.00 74.44 98 THR A N 1
ATOM 774 C CA . THR A 1 98 ? -2.460 2.837 19.192 1.00 74.44 98 THR A CA 1
ATOM 775 C C . THR A 1 98 ? -2.439 2.344 20.635 1.00 74.44 98 THR A C 1
ATOM 777 O O . THR A 1 98 ? -3.462 2.445 21.318 1.00 74.44 98 THR A O 1
ATOM 780 N N . ASP A 1 99 ? -1.280 1.902 21.129 1.00 68.25 99 ASP A N 1
ATOM 781 C CA . ASP A 1 99 ? -1.116 1.408 22.504 1.00 68.25 99 ASP A CA 1
ATOM 782 C C . ASP A 1 99 ? -1.318 2.514 23.558 1.00 68.25 99 ASP A C 1
ATOM 784 O O . ASP A 1 99 ? -1.663 2.234 24.706 1.00 68.25 99 ASP A O 1
ATOM 788 N N . HIS A 1 100 ? -1.214 3.788 23.159 1.00 64.00 100 HIS A N 1
ATOM 789 C CA . HIS A 1 100 ? -1.445 4.956 24.017 1.00 64.00 100 HIS A CA 1
ATOM 790 C C . HIS A 1 100 ? -2.933 5.362 24.146 1.00 64.00 100 HIS A C 1
ATOM 792 O O . HIS A 1 100 ? -3.239 6.455 24.619 1.00 64.00 100 HIS A O 1
ATOM 798 N N . GLY A 1 101 ? -3.879 4.484 23.777 1.00 56.53 101 GLY A N 1
ATOM 799 C CA . GLY A 1 101 ? -5.306 4.641 24.108 1.00 56.53 101 GLY A CA 1
ATOM 800 C C . GLY A 1 101 ? -6.224 5.091 22.965 1.00 56.53 101 GLY A C 1
ATOM 801 O O . GLY A 1 101 ? -7.390 5.417 23.203 1.00 56.53 101 GLY A O 1
ATOM 802 N N . HIS A 1 102 ? -5.758 5.070 21.714 1.00 62.81 102 HIS A N 1
ATOM 803 C CA . HIS A 1 102 ? -6.576 5.414 20.546 1.00 62.81 102 HIS A CA 1
ATOM 804 C C . HIS A 1 102 ? -7.328 4.186 19.997 1.00 62.81 102 HIS A C 1
ATOM 806 O O . HIS A 1 102 ? -6.917 3.548 19.032 1.00 62.81 102 HIS A O 1
ATOM 812 N N . ALA A 1 103 ? -8.490 3.879 20.582 1.00 63.75 103 ALA A N 1
ATOM 813 C CA . ALA A 1 103 ? -9.287 2.672 20.297 1.00 63.75 103 ALA A CA 1
ATOM 814 C C . ALA A 1 103 ? -9.907 2.565 18.879 1.00 63.75 103 ALA A C 1
ATOM 816 O O . ALA A 1 103 ? -10.642 1.619 18.596 1.00 63.75 103 ALA A O 1
ATOM 817 N N . ASN A 1 104 ? -9.660 3.528 17.986 1.00 78.69 104 ASN A N 1
ATOM 818 C CA . ASN A 1 104 ? -10.331 3.621 16.683 1.00 78.69 104 ASN A CA 1
ATOM 819 C C . ASN A 1 104 ? -9.455 3.242 15.483 1.00 78.69 104 ASN A C 1
ATOM 821 O O . ASN A 1 104 ? -9.880 3.436 14.341 1.00 78.69 104 ASN A O 1
ATOM 825 N N . VAL A 1 105 ? -8.264 2.694 15.712 1.00 85.50 105 VAL A N 1
ATOM 826 C CA . VAL A 1 105 ? -7.359 2.271 14.641 1.00 85.50 105 VAL A CA 1
ATOM 827 C C . VAL A 1 105 ? -7.345 0.754 14.520 1.00 85.50 105 VAL A C 1
ATOM 829 O O . VAL A 1 105 ? -7.169 0.042 15.503 1.00 85.50 105 VAL A O 1
ATOM 832 N N . ALA A 1 106 ? -7.503 0.261 13.299 1.00 88.00 106 ALA A N 1
ATOM 833 C CA . ALA A 1 106 ? -7.247 -1.122 12.941 1.00 88.00 106 ALA A CA 1
ATOM 834 C C . ALA A 1 106 ? -5.916 -1.203 12.192 1.00 88.00 106 ALA A C 1
ATOM 836 O O . ALA A 1 106 ? -5.737 -0.547 11.166 1.00 88.00 106 ALA A O 1
ATOM 837 N N . LEU A 1 107 ? -4.997 -2.016 12.698 1.00 91.19 107 LEU A N 1
ATOM 838 C CA . LEU A 1 107 ? -3.713 -2.278 12.062 1.00 91.19 107 LEU A CA 1
ATOM 839 C C . LEU A 1 107 ? -3.760 -3.660 11.424 1.00 91.19 107 LEU A C 1
ATOM 841 O O . LEU A 1 107 ? -4.167 -4.628 12.067 1.00 91.19 107 LEU A O 1
ATOM 845 N N . HIS A 1 108 ? -3.362 -3.754 10.161 1.00 94.19 108 HIS A N 1
ATOM 846 C CA . HIS A 1 108 ? -3.320 -5.020 9.449 1.00 94.19 108 HIS A CA 1
ATOM 847 C C . HIS A 1 108 ? -2.063 -5.120 8.589 1.00 94.19 108 HIS A C 1
ATOM 849 O O . HIS A 1 108 ? -1.757 -4.232 7.799 1.00 94.19 108 HIS A O 1
ATOM 855 N N . THR A 1 109 ? -1.337 -6.218 8.746 1.00 95.44 109 THR A N 1
ATOM 856 C CA . THR A 1 109 ? -0.205 -6.549 7.886 1.00 95.44 109 THR A CA 1
ATOM 857 C C . THR A 1 109 ? -0.644 -7.614 6.892 1.00 95.44 109 THR A C 1
ATOM 859 O O . THR A 1 109 ? -1.272 -8.592 7.291 1.00 95.44 109 THR A O 1
ATOM 862 N N . VAL A 1 110 ? -0.311 -7.407 5.621 1.00 95.81 110 VAL A N 1
ATOM 863 C CA . VAL A 1 110 ? -0.554 -8.340 4.522 1.00 95.81 110 VAL A CA 1
ATOM 864 C C . VAL A 1 110 ? 0.712 -9.168 4.328 1.00 95.81 110 VAL A C 1
ATOM 866 O O . VAL A 1 110 ? 1.764 -8.625 3.983 1.00 95.81 110 VAL A O 1
ATOM 869 N N . GLU A 1 111 ? 0.624 -10.469 4.591 1.00 94.50 111 GLU A N 1
ATOM 870 C CA . GLU A 1 111 ? 1.782 -11.366 4.568 1.00 94.50 111 GLU A CA 1
ATOM 871 C C . GLU A 1 111 ? 2.226 -11.717 3.139 1.00 94.50 111 GLU A C 1
ATOM 873 O O . GLU A 1 111 ? 1.427 -12.044 2.255 1.00 94.50 111 GLU A O 1
ATOM 878 N N . GLY A 1 112 ? 3.541 -11.698 2.920 1.00 93.69 112 GLY A N 1
ATOM 879 C CA . GLY A 1 112 ? 4.159 -11.992 1.633 1.00 93.69 112 GLY A CA 1
ATOM 880 C C . GLY A 1 112 ? 3.766 -10.983 0.558 1.00 93.69 112 GLY A C 1
ATOM 881 O O . GLY A 1 112 ? 3.464 -11.391 -0.564 1.00 93.69 112 GLY A O 1
ATOM 882 N N . ALA A 1 113 ? 3.723 -9.695 0.904 1.00 94.94 113 ALA A N 1
ATOM 883 C CA . ALA A 1 113 ? 3.371 -8.613 -0.011 1.00 94.94 113 ALA A CA 1
ATOM 884 C C . ALA A 1 113 ? 4.283 -7.390 0.174 1.00 94.94 113 ALA A C 1
ATOM 886 O O . ALA A 1 113 ? 4.746 -7.113 1.282 1.00 94.94 113 ALA A O 1
ATOM 887 N N . GLY A 1 114 ? 4.534 -6.663 -0.915 1.00 94.44 114 GLY A N 1
ATOM 888 C CA . GLY A 1 114 ? 5.353 -5.455 -0.958 1.00 94.44 114 GLY A CA 1
ATOM 889 C C . GLY A 1 114 ? 4.545 -4.167 -0.781 1.00 94.44 114 GLY A C 1
ATOM 890 O O . GLY A 1 114 ? 3.445 -4.159 -0.222 1.00 94.44 114 GLY A O 1
ATOM 891 N N . HIS A 1 115 ? 5.094 -3.064 -1.291 1.00 93.38 115 HIS A N 1
ATOM 892 C CA . HIS A 1 115 ? 4.481 -1.732 -1.245 1.00 93.38 115 HIS A CA 1
ATOM 893 C C . HIS A 1 115 ? 3.087 -1.703 -1.889 1.00 93.38 115 HIS A C 1
ATOM 895 O O . HIS A 1 115 ? 2.149 -1.092 -1.377 1.00 93.38 115 HIS A O 1
ATOM 901 N N . MET A 1 116 ? 2.915 -2.444 -2.985 1.00 94.25 116 MET A N 1
ATOM 902 C CA . MET A 1 116 ? 1.658 -2.559 -3.728 1.00 94.25 116 MET A CA 1
ATOM 903 C C . MET A 1 116 ? 0.811 -3.743 -3.245 1.00 94.25 116 MET A C 1
ATOM 905 O O . MET A 1 116 ? 0.145 -4.400 -4.047 1.00 94.25 116 MET A O 1
ATOM 909 N N . CYS A 1 117 ? 0.788 -4.016 -1.935 1.00 94.44 117 CYS A N 1
ATOM 910 C CA . CYS A 1 117 ? 0.060 -5.148 -1.348 1.00 94.44 117 CYS A CA 1
ATOM 911 C C . CYS A 1 117 ? -1.417 -5.250 -1.784 1.00 94.44 117 CYS A C 1
ATOM 913 O O . CYS A 1 117 ? -1.938 -6.349 -1.960 1.00 94.44 117 CYS A O 1
ATOM 915 N N . PHE A 1 118 ? -2.082 -4.121 -2.049 1.00 93.62 118 PHE A N 1
ATOM 916 C CA . PHE A 1 118 ? -3.462 -4.066 -2.553 1.00 93.62 118 PHE A CA 1
ATOM 917 C C . PHE A 1 118 ? -3.632 -4.571 -3.995 1.00 93.62 118 PHE A C 1
ATOM 919 O O . PHE A 1 118 ? -4.738 -4.941 -4.394 1.00 93.62 118 PHE A O 1
ATOM 926 N N . LEU A 1 119 ? -2.558 -4.594 -4.786 1.00 92.94 119 LEU A N 1
ATOM 927 C CA . LEU A 1 119 ? -2.529 -5.238 -6.097 1.00 92.94 119 LEU A CA 1
ATOM 928 C C . LEU A 1 119 ? -2.107 -6.703 -5.985 1.00 92.94 119 LEU A C 1
ATOM 930 O O . LEU A 1 119 ? -2.742 -7.551 -6.603 1.00 92.94 119 LEU A O 1
ATOM 934 N N . GLU A 1 120 ? -1.088 -7.003 -5.176 1.00 93.25 120 GLU A N 1
ATOM 935 C CA . GLU A 1 120 ? -0.547 -8.362 -5.018 1.00 93.25 120 GLU A CA 1
ATOM 936 C C . GLU A 1 120 ? -1.523 -9.331 -4.344 1.00 93.25 120 GLU A C 1
ATOM 938 O O . GLU A 1 120 ? -1.588 -10.508 -4.698 1.00 93.25 120 GLU A O 1
ATOM 943 N N . LYS A 1 121 ? -2.282 -8.834 -3.364 1.00 93.81 121 LYS A N 1
ATOM 944 C CA . LYS A 1 121 ? -3.185 -9.607 -2.502 1.00 93.81 121 LYS A CA 1
A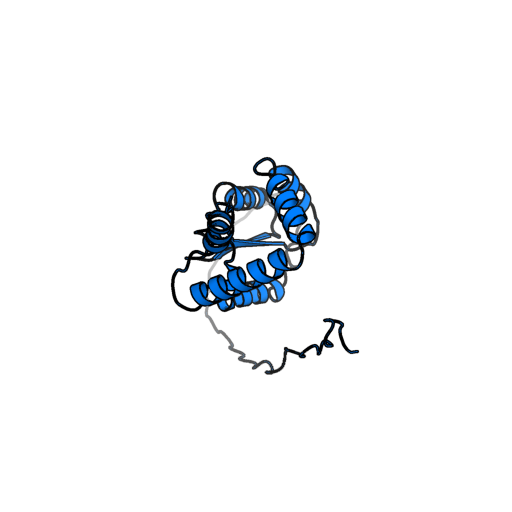TOM 945 C C . LYS A 1 121 ? -4.578 -8.985 -2.486 1.00 93.81 121 LYS A C 1
ATOM 947 O O . LYS A 1 121 ? -5.206 -8.848 -1.439 1.00 93.81 121 LYS A O 1
ATOM 952 N N . ARG A 1 122 ? -5.062 -8.579 -3.664 1.00 92.38 122 ARG A N 1
ATOM 953 C CA . ARG A 1 122 ? -6.317 -7.828 -3.833 1.00 92.38 122 ARG A CA 1
ATOM 954 C C . ARG A 1 122 ? -7.495 -8.431 -3.067 1.00 92.38 122 ARG A C 1
ATOM 956 O O . ARG A 1 122 ? -8.215 -7.693 -2.402 1.00 92.38 122 ARG A O 1
ATOM 963 N N . ASP A 1 123 ? -7.696 -9.741 -3.156 1.00 92.88 123 ASP A N 1
ATOM 964 C CA . ASP A 1 123 ? -8.852 -10.399 -2.536 1.00 92.88 123 ASP A CA 1
ATOM 965 C C . ASP A 1 123 ? -8.783 -10.361 -1.004 1.00 92.88 123 ASP A C 1
ATOM 967 O O . ASP A 1 123 ? -9.776 -10.049 -0.345 1.00 92.88 123 ASP A O 1
ATOM 971 N N . GLU A 1 124 ? -7.599 -10.597 -0.436 1.00 94.31 124 GLU A N 1
ATOM 972 C CA . GLU A 1 124 ? -7.340 -10.492 1.003 1.00 94.31 124 GLU A CA 1
ATOM 973 C C . GLU A 1 124 ? -7.543 -9.054 1.497 1.00 94.31 124 GLU A C 1
ATOM 975 O O . GLU A 1 124 ? -8.286 -8.813 2.453 1.00 94.31 124 GLU A O 1
ATOM 980 N N . VAL A 1 125 ? -6.948 -8.087 0.795 1.00 95.12 125 VAL A N 1
ATOM 981 C CA . VAL A 1 125 ? -7.058 -6.661 1.115 1.00 95.12 125 VAL A CA 1
ATOM 982 C C . VAL A 1 125 ? -8.512 -6.193 1.048 1.00 95.12 125 VAL A C 1
ATOM 984 O O . VAL A 1 125 ? -9.002 -5.547 1.976 1.00 95.12 125 VAL A O 1
ATOM 987 N N . ASN A 1 126 ? -9.247 -6.570 0.001 1.00 95.31 126 ASN A N 1
ATOM 988 C CA . ASN A 1 126 ? -10.660 -6.230 -0.139 1.00 95.31 126 ASN A CA 1
ATOM 989 C C . ASN A 1 126 ? -11.508 -6.850 0.974 1.00 95.31 126 ASN A C 1
ATOM 991 O O . ASN A 1 126 ? -12.355 -6.162 1.547 1.00 95.31 126 ASN A O 1
ATOM 995 N N . ALA A 1 127 ? -11.269 -8.116 1.323 1.00 95.38 127 ALA A N 1
ATOM 996 C CA . ALA A 1 127 ? -11.969 -8.767 2.425 1.00 95.38 127 ALA A CA 1
ATOM 997 C C . ALA A 1 127 ? -11.752 -8.016 3.748 1.00 95.38 127 ALA A C 1
ATOM 999 O O . ALA A 1 127 ? -12.704 -7.798 4.501 1.00 95.38 127 ALA A O 1
ATOM 1000 N N . LYS A 1 128 ? -10.526 -7.547 4.002 1.00 95.25 128 LYS A N 1
ATOM 1001 C CA . LYS A 1 128 ? -10.178 -6.776 5.203 1.00 95.25 128 LYS A CA 1
ATOM 1002 C C . LYS A 1 128 ? -10.813 -5.393 5.228 1.00 95.25 128 LYS A C 1
ATOM 1004 O O . LYS A 1 128 ? -11.326 -4.982 6.269 1.00 95.25 128 LYS A O 1
ATOM 1009 N N . ILE A 1 129 ? -10.849 -4.698 4.092 1.00 94.75 129 ILE A N 1
ATOM 1010 C CA . ILE A 1 129 ? -11.560 -3.419 3.965 1.00 94.75 129 ILE A CA 1
ATOM 1011 C C . ILE A 1 129 ? -13.053 -3.617 4.252 1.00 94.75 129 ILE A C 1
ATOM 1013 O O . ILE A 1 129 ? -13.630 -2.875 5.045 1.00 94.75 129 ILE A O 1
ATOM 1017 N N . VAL A 1 130 ? -13.686 -4.634 3.659 1.00 94.50 130 VAL A N 1
ATOM 1018 C CA . VAL A 1 130 ? -15.108 -4.933 3.895 1.00 94.50 130 VAL A CA 1
ATOM 1019 C C . VAL A 1 130 ? -15.360 -5.264 5.366 1.00 94.50 130 VAL A C 1
ATOM 1021 O O . VAL A 1 130 ? -16.273 -4.700 5.970 1.00 94.50 130 VAL A O 1
ATOM 1024 N N . GLU A 1 131 ? -14.528 -6.114 5.973 1.00 92.69 131 GLU A N 1
ATOM 1025 C CA . GLU A 1 131 ? -14.589 -6.437 7.402 1.00 92.69 131 GLU A CA 1
ATOM 1026 C C . GLU A 1 131 ? -14.539 -5.163 8.259 1.00 92.69 131 GLU A C 1
ATOM 1028 O O . GLU A 1 131 ? -15.360 -4.974 9.162 1.00 92.69 131 GLU A O 1
ATOM 1033 N N . PHE A 1 132 ? -13.613 -4.256 7.948 1.00 91.75 132 PHE A N 1
ATOM 1034 C CA . PHE A 1 132 ? -13.463 -2.991 8.649 1.00 91.75 132 PHE A CA 1
ATOM 1035 C C . PHE A 1 132 ? -14.676 -2.071 8.472 1.00 91.75 132 PHE A C 1
ATOM 1037 O O . PHE A 1 132 ? -15.134 -1.488 9.457 1.00 91.75 132 PHE A O 1
ATOM 1044 N N . LEU A 1 133 ? -15.228 -1.951 7.264 1.00 90.44 133 LEU A N 1
ATOM 1045 C CA . LEU A 1 133 ? -16.378 -1.086 6.984 1.00 90.44 133 LEU A CA 1
ATOM 1046 C C . LEU A 1 133 ? -17.672 -1.602 7.628 1.00 90.44 133 LEU A C 1
ATOM 1048 O O . LEU A 1 133 ? -18.460 -0.812 8.149 1.00 90.44 133 LEU A O 1
ATOM 1052 N N . VAL A 1 134 ? -17.886 -2.920 7.630 1.00 88.62 134 VAL A N 1
ATOM 1053 C CA . VAL A 1 134 ? -19.126 -3.537 8.125 1.00 88.62 134 VAL A CA 1
ATOM 1054 C C . VAL A 1 134 ? -19.130 -3.685 9.648 1.00 88.62 134 VAL A C 1
ATOM 1056 O O . VAL A 1 134 ? -20.184 -3.533 10.273 1.00 88.62 134 VAL A O 1
ATOM 1059 N N . LYS A 1 135 ? -17.974 -3.933 10.284 1.00 80.25 135 LYS A N 1
ATOM 1060 C CA . LYS A 1 135 ? -17.878 -3.978 11.751 1.00 80.25 135 LYS A CA 1
ATOM 1061 C C . LYS A 1 135 ? -18.194 -2.603 12.334 1.00 80.25 135 LYS A C 1
ATOM 1063 O O . LYS A 1 135 ? -17.361 -1.700 12.328 1.00 80.25 135 LYS A O 1
ATOM 1068 N N . ARG A 1 136 ? -19.406 -2.414 12.858 1.00 62.16 136 ARG A N 1
ATOM 1069 C CA . ARG A 1 136 ? -19.753 -1.183 13.579 1.00 62.16 136 ARG A CA 1
ATOM 1070 C C . ARG A 1 136 ? -18.871 -1.067 14.828 1.00 62.16 136 ARG A C 1
ATOM 1072 O O . ARG A 1 136 ? -18.671 -2.075 15.504 1.00 62.16 136 ARG A O 1
ATOM 1079 N N . PRO A 1 137 ? -18.357 0.130 15.160 1.00 61.72 137 PRO A N 1
ATOM 1080 C CA . PRO A 1 137 ? -17.751 0.334 16.468 1.00 61.72 137 PRO A CA 1
ATOM 1081 C C . PRO A 1 137 ? -18.799 -0.002 17.534 1.00 61.72 137 PRO A C 1
ATOM 1083 O O . PRO A 1 137 ? -19.952 0.427 17.417 1.00 61.72 137 PRO A O 1
ATOM 1086 N N . ASN A 1 138 ? -18.421 -0.790 18.542 1.00 50.78 138 ASN A N 1
ATOM 1087 C CA . ASN A 1 138 ? -19.284 -1.063 19.687 1.00 50.78 138 ASN A CA 1
ATOM 1088 C C . ASN A 1 138 ? -19.648 0.280 20.333 1.00 50.78 138 ASN A C 1
ATOM 1090 O O . ASN A 1 138 ? -18.835 0.889 21.021 1.00 50.78 138 ASN A O 1
ATOM 1094 N N . ARG A 1 139 ? -20.878 0.754 20.111 1.00 47.38 139 ARG A N 1
ATOM 1095 C CA . ARG A 1 139 ? -21.403 1.992 20.710 1.00 47.38 139 ARG A CA 1
ATOM 1096 C C . ARG A 1 139 ? -21.704 1.857 22.211 1.00 47.38 139 ARG A C 1
ATOM 1098 O O . ARG A 1 139 ? -22.235 2.789 22.797 1.00 47.38 139 ARG A O 1
ATOM 1105 N N . ASN A 1 140 ? -21.347 0.734 22.837 1.00 37.19 140 ASN A N 1
ATOM 1106 C CA . ASN A 1 140 ? -21.687 0.437 24.231 1.00 37.19 140 ASN A CA 1
ATOM 1107 C C . ASN A 1 140 ? -20.599 0.822 25.245 1.00 37.19 140 ASN A C 1
ATOM 1109 O O . ASN A 1 140 ? -20.719 0.478 26.415 1.00 37.19 140 ASN A O 1
ATOM 1113 N N . SER A 1 141 ? -19.570 1.568 24.845 1.00 40.94 141 SER A N 1
ATOM 1114 C CA . SER A 1 141 ? -18.574 2.104 25.782 1.00 40.94 141 SER A CA 1
ATOM 1115 C C . SER A 1 141 ? -18.889 3.554 26.146 1.00 40.94 141 SER A C 1
ATOM 1117 O O . SER A 1 141 ? -18.060 4.443 25.975 1.00 40.94 141 SER A O 1
ATOM 1119 N N . SER A 1 142 ? -20.105 3.820 26.618 1.00 36.78 142 SER A N 1
ATOM 1120 C CA . SER A 1 142 ? -20.394 5.067 27.320 1.00 36.78 142 SER A CA 1
ATOM 1121 C C . SER A 1 142 ? -21.223 4.783 28.565 1.00 36.78 142 SER A C 1
ATOM 1123 O O . SER A 1 142 ? -22.333 4.268 28.462 1.00 36.78 142 SER A O 1
ATOM 1125 N N . VAL A 1 143 ? -20.685 5.244 29.696 1.00 39.91 143 VAL A N 1
ATOM 1126 C CA . VAL A 1 143 ? -21.343 5.456 30.991 1.00 39.91 143 VAL A CA 1
ATOM 1127 C C . VAL A 1 143 ? -21.501 4.219 31.882 1.00 39.91 143 VAL A C 1
ATOM 1129 O O . VAL A 1 143 ? -22.539 3.577 31.900 1.00 39.91 143 VAL A O 1
ATOM 1132 N N . THR A 1 144 ? -20.534 4.033 32.782 1.00 39.09 144 THR A N 1
ATOM 1133 C CA . THR A 1 144 ? -20.852 3.927 34.216 1.00 39.09 144 THR A CA 1
ATOM 1134 C C . THR A 1 144 ? -19.852 4.760 35.004 1.00 39.09 144 THR A C 1
ATOM 1136 O O . THR A 1 144 ? -18.801 4.290 35.433 1.00 39.09 144 THR A O 1
ATOM 1139 N N . GLY A 1 145 ? -20.202 6.029 35.207 1.00 45.22 145 GLY A N 1
ATOM 1140 C CA . GLY A 1 145 ? -19.883 6.650 36.477 1.00 45.22 145 GLY A CA 1
ATOM 1141 C C . GLY A 1 145 ? -20.749 5.972 37.533 1.00 45.22 145 GLY A C 1
ATOM 1142 O O . GLY A 1 145 ? -21.922 6.300 37.649 1.00 45.22 145 GLY A O 1
ATOM 1143 N N . GLU A 1 146 ? -20.186 5.038 38.291 1.00 37.88 146 GLU A N 1
ATOM 1144 C CA . GLU A 1 146 ? -20.732 4.658 39.592 1.00 37.88 146 GLU A CA 1
ATOM 1145 C C . GLU A 1 146 ? -19.653 4.815 40.656 1.00 37.88 146 GLU A C 1
ATOM 1147 O O . GLU A 1 146 ? -18.869 3.936 40.993 1.00 37.88 146 GLU A O 1
ATOM 1152 N N . ARG A 1 147 ? -19.666 6.027 41.202 1.00 43.28 147 ARG A N 1
ATOM 1153 C CA . ARG A 1 147 ? -19.346 6.334 42.587 1.00 43.28 147 ARG A CA 1
ATOM 1154 C C . ARG A 1 147 ? -20.155 5.378 43.481 1.00 43.28 147 ARG A C 1
ATOM 1156 O O . ARG A 1 147 ? -21.357 5.587 43.611 1.00 43.28 147 ARG A O 1
ATOM 1163 N N . ARG A 1 148 ? -19.543 4.387 44.137 1.00 39.16 148 ARG A N 1
ATOM 1164 C CA . ARG A 1 148 ? -20.106 3.812 45.375 1.00 39.16 148 ARG A CA 1
ATOM 1165 C C . ARG A 1 148 ? -19.023 3.484 46.395 1.00 39.16 148 ARG A C 1
ATOM 1167 O O . ARG A 1 148 ? -18.106 2.711 46.148 1.00 39.16 148 ARG A O 1
ATOM 1174 N N . ASN A 1 149 ? -19.196 4.135 47.541 1.00 35.38 149 ASN A N 1
ATOM 1175 C CA . ASN A 1 149 ? -18.564 3.854 48.815 1.00 35.38 149 ASN A CA 1
ATOM 1176 C C . ASN A 1 149 ? -18.809 2.410 49.271 1.00 35.38 149 ASN A C 1
ATOM 1178 O O . ASN A 1 149 ? -19.835 1.800 48.978 1.00 35.38 149 ASN A O 1
ATOM 1182 N N . SER A 1 150 ? -17.854 1.965 50.077 1.00 40.34 150 SER A N 1
ATOM 1183 C CA . SER A 1 150 ? -17.883 0.886 51.059 1.00 40.34 150 SER A CA 1
ATOM 1184 C C . SER A 1 150 ? -19.246 0.531 51.674 1.00 40.34 150 SER A C 1
ATOM 1186 O O . SER A 1 150 ? -19.942 1.373 52.237 1.00 40.34 150 SER A O 1
ATOM 1188 N N . SER A 1 151 ? -19.546 -0.768 51.707 1.00 36.12 151 SER A N 1
ATOM 1189 C CA . SER A 1 151 ? -19.905 -1.509 52.931 1.00 36.12 151 SER A CA 1
ATOM 1190 C C . SER A 1 151 ? -19.965 -3.022 52.658 1.00 36.12 151 SER A C 1
ATOM 1192 O O . SER A 1 151 ? -20.323 -3.463 51.570 1.00 36.12 151 SER A O 1
ATOM 1194 N N . SER A 1 152 ? -19.532 -3.786 53.662 1.00 37.44 152 SER A N 1
ATOM 1195 C CA . SER A 1 152 ? -19.570 -5.248 53.842 1.00 37.44 152 SER A CA 1
ATOM 1196 C C . SER A 1 152 ? -20.982 -5.845 53.624 1.00 37.44 152 SER A C 1
ATOM 1198 O O . SER A 1 152 ? -21.958 -5.112 53.682 1.00 37.44 152 SER A O 1
ATOM 1200 N N . SER A 1 153 ? -21.245 -7.145 53.426 1.00 35.47 153 SER A N 1
ATOM 1201 C CA . SER A 1 153 ? -20.654 -8.365 54.001 1.00 35.47 153 SER A CA 1
ATOM 1202 C C . SER A 1 153 ? -21.223 -9.606 53.272 1.00 35.47 153 SER A C 1
ATOM 1204 O O . SER A 1 153 ? -22.426 -9.659 53.063 1.00 35.47 153 SER A O 1
ATOM 1206 N N . GLN A 1 154 ? -20.355 -10.593 53.011 1.00 33.94 154 GLN A N 1
ATOM 1207 C CA . GLN A 1 154 ? -20.559 -12.061 52.932 1.00 33.94 154 GLN A CA 1
ATOM 1208 C C . GLN A 1 154 ? -21.514 -12.755 51.914 1.00 33.94 154 GLN A C 1
ATOM 1210 O O . GLN A 1 154 ? -22.449 -12.142 51.410 1.00 33.94 154 GLN A O 1
ATOM 1215 N N . PRO A 1 155 ? -21.215 -14.037 51.563 1.00 51.66 155 PRO A N 1
ATOM 1216 C CA . PRO A 1 155 ? -21.653 -14.706 50.330 1.00 51.66 155 PRO A CA 1
ATOM 1217 C C . PRO A 1 155 ? -22.708 -15.805 50.563 1.00 51.66 155 PRO A C 1
ATOM 1219 O O . PRO A 1 155 ? -22.829 -16.281 51.683 1.00 51.66 155 PRO A O 1
ATOM 1222 N N . ASP A 1 156 ? -23.377 -16.272 49.496 1.00 31.47 156 ASP A N 1
ATOM 1223 C CA . ASP A 1 156 ? -23.690 -17.703 49.337 1.00 31.47 156 ASP A CA 1
ATOM 1224 C C . ASP A 1 156 ? -24.170 -18.123 47.926 1.00 31.47 156 ASP A C 1
ATOM 1226 O O . ASP A 1 156 ? -25.018 -17.492 47.300 1.00 31.47 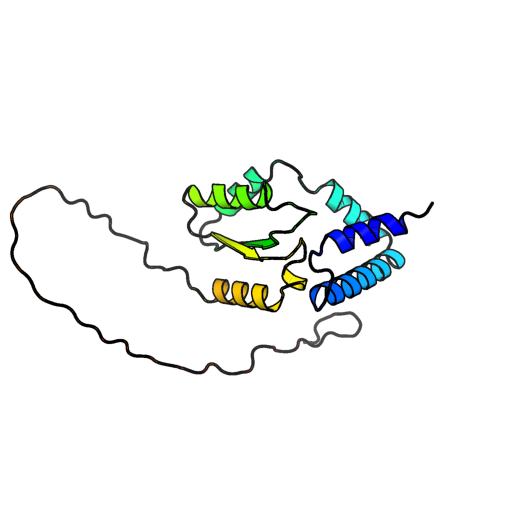156 ASP A O 1
ATOM 1230 N N . SER A 1 157 ? -23.630 -19.275 47.504 1.00 35.25 157 SER A N 1
ATOM 1231 C CA . SER A 1 157 ? -24.212 -20.369 46.693 1.00 35.25 157 SER A CA 1
ATOM 1232 C C . SER A 1 157 ? -24.627 -20.202 45.206 1.00 35.25 157 SER A C 1
ATOM 1234 O O . SER A 1 157 ? -25.649 -19.624 44.865 1.00 35.25 157 SER A O 1
ATOM 1236 N N . LEU A 1 158 ? -23.831 -20.864 44.344 1.00 35.19 158 LEU A N 1
ATOM 1237 C CA . LEU A 1 158 ? -24.172 -21.927 43.364 1.00 35.19 158 LEU A CA 1
ATOM 1238 C C . LEU A 1 158 ? -25.484 -21.857 42.542 1.00 35.19 158 LEU A C 1
ATOM 1240 O O . LEU A 1 158 ? -26.551 -22.104 43.088 1.00 35.19 158 LEU A O 1
ATOM 1244 N N . ALA A 1 159 ? -25.366 -21.798 41.200 1.00 34.16 159 ALA A N 1
ATOM 1245 C CA . ALA A 1 159 ? -25.961 -22.795 40.280 1.00 34.16 159 ALA A CA 1
ATOM 1246 C C . ALA A 1 159 ? -25.527 -22.626 38.799 1.00 34.16 159 ALA A C 1
ATOM 1248 O O . ALA A 1 159 ? -25.727 -21.588 38.178 1.00 34.16 159 ALA A O 1
ATOM 1249 N N . SER A 1 160 ? -24.937 -23.711 38.280 1.00 33.72 160 SER A N 1
ATOM 1250 C CA . SER A 1 160 ? -24.938 -24.299 36.921 1.00 33.72 160 SER A CA 1
ATOM 1251 C C . SER A 1 160 ? -25.319 -23.486 35.672 1.00 33.72 160 SER A C 1
ATOM 1253 O O . SER A 1 160 ? -26.423 -22.961 35.549 1.00 33.72 160 SER A O 1
ATOM 1255 N N . GLY A 1 161 ? -24.454 -23.583 34.655 1.00 29.69 161 GLY A N 1
ATOM 1256 C CA . GLY A 1 161 ? -24.714 -23.153 33.283 1.00 29.69 161 GLY A CA 1
ATOM 1257 C C . GLY A 1 161 ? -25.226 -24.235 32.318 1.00 29.69 161 GLY A C 1
ATOM 1258 O O . GLY A 1 161 ? -25.313 -25.417 32.641 1.00 29.69 161 GLY A O 1
ATOM 1259 N N . SER A 1 162 ? -25.554 -23.762 31.114 1.00 30.86 162 SER A N 1
ATOM 1260 C CA . SER A 1 162 ? -25.619 -24.385 29.770 1.00 30.86 162 SER A CA 1
ATOM 1261 C C . SER A 1 162 ? -26.603 -23.508 28.967 1.00 30.86 162 SER A C 1
ATOM 1263 O O . SER A 1 162 ? -27.651 -23.145 29.476 1.00 30.86 162 SER A O 1
ATOM 1265 N N . GLY A 1 163 ? -26.338 -22.961 27.781 1.00 28.03 163 GLY A N 1
ATOM 1266 C CA . GLY A 1 163 ? -25.542 -23.422 26.651 1.00 28.03 163 GLY A CA 1
ATOM 1267 C C . GLY A 1 163 ? -26.512 -23.702 25.495 1.00 28.03 163 GLY A C 1
ATOM 1268 O O . GLY A 1 163 ? -27.089 -24.778 25.449 1.00 28.03 163 GLY A O 1
ATOM 1269 N N . GLY A 1 164 ? -26.725 -22.747 24.579 1.00 28.16 164 GLY A N 1
ATOM 1270 C CA . GLY A 1 164 ? -27.644 -22.937 23.447 1.00 28.16 164 GLY A CA 1
ATOM 1271 C C . GLY A 1 164 ? -27.542 -21.840 22.388 1.00 28.16 164 GLY A C 1
ATOM 1272 O O . GLY A 1 164 ? -28.191 -20.805 22.482 1.00 28.16 164 GLY A O 1
ATOM 1273 N N . ARG A 1 165 ? -26.692 -22.075 21.383 1.00 32.22 165 ARG A N 1
ATOM 1274 C CA . ARG A 1 165 ? -26.487 -21.237 20.192 1.00 32.22 165 ARG A CA 1
ATOM 1275 C C . ARG A 1 165 ? -27.635 -21.435 19.194 1.00 32.22 165 ARG A C 1
ATOM 1277 O O . ARG A 1 165 ? -27.827 -22.546 18.713 1.00 32.22 165 ARG A O 1
ATOM 1284 N N . GLY A 1 166 ? -28.329 -20.358 18.826 1.00 30.28 166 GLY A N 1
ATOM 1285 C CA . GLY A 1 166 ? -29.220 -20.307 17.663 1.00 30.28 166 GLY A CA 1
ATOM 1286 C C . GLY A 1 166 ? -28.498 -19.691 16.464 1.00 30.28 166 GLY A C 1
ATOM 1287 O O . GLY A 1 166 ? -28.164 -18.510 16.482 1.00 30.28 166 GLY A O 1
ATOM 1288 N N . SER A 1 167 ? -28.225 -20.513 15.453 1.00 29.64 167 SER A N 1
ATOM 1289 C CA . SER A 1 167 ? -27.685 -20.129 14.146 1.00 29.64 167 SER A CA 1
ATOM 1290 C C . SER A 1 167 ? -28.799 -19.529 13.285 1.00 29.64 167 SER A C 1
ATOM 1292 O O . SER A 1 167 ? -29.828 -20.176 13.099 1.00 29.64 167 SER A O 1
ATOM 1294 N N . ILE A 1 168 ? -28.606 -18.322 12.746 1.00 31.58 168 ILE A N 1
ATOM 1295 C CA . ILE A 1 168 ? -29.445 -17.781 11.668 1.00 31.58 168 ILE A CA 1
ATOM 1296 C C . ILE A 1 168 ? -28.515 -17.425 10.512 1.00 31.58 168 ILE A C 1
ATOM 1298 O O . ILE A 1 168 ? -27.844 -16.395 10.508 1.00 31.58 168 ILE A O 1
ATOM 1302 N N . VAL A 1 169 ? -28.464 -18.337 9.545 1.00 30.33 169 VAL A N 1
ATOM 1303 C CA . VAL A 1 169 ? -27.872 -18.132 8.226 1.00 30.33 169 VAL A CA 1
ATOM 1304 C C . VAL A 1 169 ? -28.900 -17.358 7.404 1.00 30.33 169 VAL A C 1
ATOM 1306 O O . VAL A 1 169 ? -29.949 -17.893 7.059 1.00 30.33 169 VAL A O 1
ATOM 1309 N N . GLY A 1 170 ? -28.623 -16.083 7.138 1.00 27.70 170 GLY A N 1
ATOM 1310 C CA . GLY A 1 170 ? -29.399 -15.246 6.228 1.00 27.70 170 GLY A CA 1
ATOM 1311 C C . GLY A 1 170 ? -28.529 -14.843 5.045 1.00 27.70 170 GLY A C 1
ATOM 1312 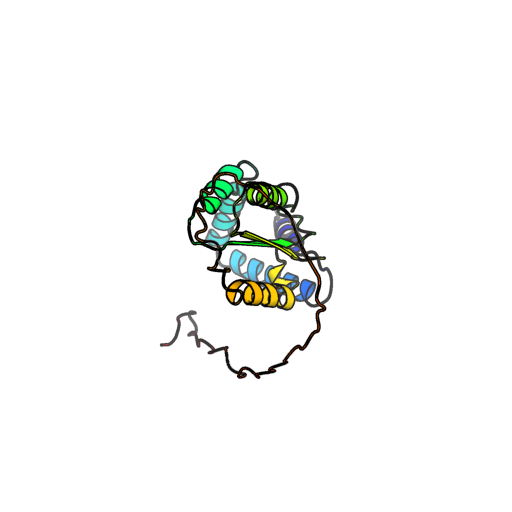O O . GLY A 1 170 ? -27.634 -14.014 5.192 1.00 27.70 170 GLY A O 1
ATOM 1313 N N . SER A 1 171 ? -28.772 -15.463 3.893 1.00 30.62 171 SER A N 1
ATOM 1314 C CA . SER A 1 171 ? -28.149 -15.143 2.609 1.00 30.62 171 SER A CA 1
ATOM 1315 C C . SER A 1 171 ? -28.357 -13.669 2.245 1.00 30.62 171 SER A C 1
ATOM 1317 O O . SER A 1 171 ? -29.488 -13.184 2.259 1.00 30.62 171 SER A O 1
ATOM 1319 N N . LEU A 1 172 ? -27.279 -12.963 1.890 1.00 30.59 172 LEU A N 1
ATOM 1320 C CA . LEU A 1 172 ? -27.337 -11.606 1.338 1.00 30.59 172 LEU A CA 1
ATOM 1321 C C . LEU A 1 172 ? -27.241 -11.640 -0.198 1.00 30.59 172 LEU A C 1
ATOM 1323 O O . LEU A 1 172 ? -26.569 -12.514 -0.748 1.00 30.59 172 LEU A O 1
ATOM 1327 N N . PRO A 1 173 ? -27.921 -10.713 -0.895 1.00 29.81 173 PRO A N 1
ATOM 1328 C CA . PRO A 1 173 ? -28.111 -10.769 -2.336 1.00 29.81 173 PRO A CA 1
ATOM 1329 C C . PRO A 1 173 ? -26.829 -10.445 -3.110 1.00 29.81 173 PRO A C 1
ATOM 1331 O O . PRO A 1 173 ? -26.156 -9.441 -2.883 1.00 29.81 173 PRO A O 1
ATOM 1334 N N . SER A 1 174 ? -26.548 -11.293 -4.093 1.00 33.72 174 SER A N 1
ATOM 1335 C CA . SER A 1 174 ? -25.635 -11.051 -5.203 1.00 33.72 174 SER A CA 1
ATOM 1336 C C . SER A 1 174 ? -26.165 -9.899 -6.059 1.00 33.72 174 SER A C 1
ATOM 1338 O O . SER A 1 174 ? -27.081 -10.120 -6.843 1.00 33.72 174 SER A O 1
ATOM 1340 N N . ASN A 1 175 ? -25.654 -8.682 -5.842 1.00 37.94 175 ASN A N 1
ATOM 1341 C CA . ASN A 1 175 ? -25.510 -7.593 -6.824 1.00 37.94 175 ASN A CA 1
ATOM 1342 C C . ASN A 1 175 ? -25.067 -6.313 -6.097 1.00 37.94 175 ASN A C 1
ATOM 1344 O O . ASN A 1 175 ? -25.896 -5.511 -5.674 1.00 37.94 175 ASN A O 1
ATOM 1348 N N . LEU A 1 176 ? -23.754 -6.107 -5.955 1.00 32.62 176 LEU A N 1
ATOM 1349 C CA . LEU A 1 176 ? -23.209 -4.839 -5.459 1.00 32.62 176 LEU A CA 1
ATOM 1350 C C . LEU A 1 176 ? -21.995 -4.374 -6.270 1.00 32.62 176 LEU A C 1
ATOM 1352 O O . LEU A 1 176 ? -20.979 -3.978 -5.721 1.00 32.62 176 LEU A O 1
ATOM 1356 N N . PHE A 1 177 ? -22.108 -4.415 -7.595 1.00 35.41 177 PHE A N 1
ATOM 1357 C CA . PHE A 1 177 ? -21.247 -3.627 -8.473 1.00 35.41 177 PHE A CA 1
ATOM 1358 C C . PHE A 1 177 ? -22.115 -3.017 -9.570 1.00 35.41 177 PHE A C 1
ATOM 1360 O O . PHE A 1 177 ? -22.372 -3.626 -10.604 1.00 35.41 177 PHE A O 1
ATOM 1367 N N . ALA A 1 178 ? -22.608 -1.804 -9.319 1.00 38.12 178 ALA A N 1
ATOM 1368 C CA . ALA A 1 178 ? -23.096 -0.954 -10.392 1.00 38.12 178 ALA A CA 1
ATOM 1369 C C . ALA A 1 178 ? -21.873 -0.521 -11.214 1.00 38.12 178 ALA A C 1
ATOM 1371 O O . ALA A 1 178 ? -21.012 0.213 -10.732 1.00 38.12 178 ALA A O 1
ATOM 1372 N N . SER A 1 179 ? -21.772 -1.040 -12.436 1.00 40.41 179 SER A N 1
ATOM 1373 C CA . SER A 1 179 ? -20.736 -0.669 -13.394 1.00 40.41 179 SER A CA 1
ATOM 1374 C C . SER A 1 179 ? -20.952 0.787 -13.814 1.00 40.41 179 SER A C 1
ATOM 1376 O O . SER A 1 179 ? -21.898 1.084 -14.543 1.00 40.41 179 SER A O 1
ATOM 1378 N N . VAL A 1 180 ? -20.090 1.699 -13.364 1.00 40.91 180 VAL A N 1
ATOM 1379 C CA . VAL A 1 180 ? -20.073 3.081 -13.863 1.00 40.91 180 VAL A CA 1
ATOM 1380 C C . VAL A 1 180 ? -19.525 3.045 -15.287 1.00 40.91 180 VAL A C 1
ATOM 1382 O O . VAL A 1 180 ? -18.366 2.687 -15.499 1.00 40.91 180 VAL A O 1
ATOM 1385 N N . LYS A 1 181 ? -20.361 3.369 -16.277 1.00 42.19 181 LYS A N 1
ATOM 1386 C CA . LYS A 1 181 ? -19.896 3.593 -17.648 1.00 42.19 181 LYS A CA 1
ATOM 1387 C C . LYS A 1 181 ? -19.241 4.969 -17.712 1.00 42.19 181 LYS A C 1
ATOM 1389 O O . LYS A 1 181 ? -19.860 5.974 -17.371 1.00 42.19 181 LYS A O 1
ATOM 1394 N N . VAL A 1 182 ? -17.986 4.994 -18.140 1.00 48.78 182 VAL A N 1
ATOM 1395 C CA . VAL A 1 182 ? -17.248 6.222 -18.437 1.00 48.78 182 VAL A CA 1
ATOM 1396 C C . VAL A 1 182 ? -17.078 6.363 -19.944 1.00 48.78 182 VAL A C 1
ATOM 1398 O O . VAL A 1 182 ? -16.964 5.360 -20.652 1.00 48.78 182 VAL A O 1
ATOM 1401 N N . ASP A 1 183 ? -17.112 7.596 -20.442 1.00 63.34 183 ASP A N 1
ATOM 1402 C CA . ASP A 1 183 ? -16.885 7.878 -21.859 1.00 63.34 183 ASP A CA 1
ATOM 1403 C C . ASP A 1 183 ? -15.409 7.683 -22.261 1.00 63.34 183 ASP A C 1
ATOM 1405 O O . ASP A 1 183 ? -14.540 7.397 -21.434 1.00 63.34 183 ASP A O 1
ATOM 1409 N N . SER A 1 184 ? -15.106 7.854 -23.551 1.00 51.25 184 SER A N 1
ATOM 1410 C CA . SER A 1 184 ? -13.744 7.732 -24.095 1.00 51.25 184 SER A CA 1
ATOM 1411 C C . SER A 1 184 ? -12.753 8.770 -23.548 1.00 51.25 184 SER A C 1
ATOM 1413 O O . SER A 1 184 ? -11.573 8.710 -23.881 1.00 51.25 184 SER A O 1
ATOM 1415 N N . MET A 1 185 ? -13.216 9.719 -22.729 1.00 50.78 185 MET A N 1
ATOM 1416 C CA . MET A 1 185 ? -12.402 10.692 -22.001 1.00 50.78 185 MET A CA 1
ATOM 1417 C C . MET A 1 185 ? -12.436 10.473 -20.478 1.00 50.78 185 MET A C 1
ATOM 1419 O O . MET A 1 185 ? -11.950 11.317 -19.726 1.00 50.78 185 MET A O 1
ATOM 1423 N N . GLY A 1 186 ? -12.982 9.346 -20.008 1.00 39.41 186 GLY A N 1
ATOM 1424 C CA . GLY A 1 186 ? -12.996 8.959 -18.599 1.00 39.41 186 GLY A CA 1
ATOM 1425 C C . GLY A 1 186 ? -14.025 9.694 -17.737 1.00 39.41 186 GLY A C 1
ATOM 1426 O O . GLY A 1 186 ? -13.925 9.644 -16.511 1.00 39.41 186 GLY A O 1
ATOM 1427 N N . ARG A 1 187 ? -15.011 10.380 -18.328 1.00 57.12 187 ARG A N 1
ATOM 1428 C CA . ARG A 1 187 ? -16.054 11.083 -17.563 1.00 57.12 187 ARG A CA 1
ATOM 1429 C C . ARG A 1 187 ? -17.233 10.152 -17.277 1.00 57.12 187 ARG A C 1
ATOM 1431 O O . ARG A 1 187 ? -17.624 9.406 -18.176 1.00 57.12 187 ARG A O 1
ATOM 1438 N N . PRO A 1 188 ? -17.823 10.187 -16.067 1.00 46.62 188 PRO A N 1
ATOM 1439 C CA . PRO A 1 188 ? -19.013 9.400 -15.765 1.00 46.62 188 PRO A CA 1
ATOM 1440 C C . PRO A 1 188 ? -20.151 9.804 -16.704 1.00 46.62 188 PRO A C 1
ATOM 1442 O O . PRO A 1 188 ? -20.502 10.983 -16.771 1.00 46.62 188 PRO A O 1
ATOM 1445 N N . GLN A 1 189 ? -20.721 8.839 -17.423 1.00 47.66 189 GLN A N 1
ATOM 1446 C CA . GLN A 1 189 ? -21.988 9.054 -18.111 1.00 47.66 189 GLN A CA 1
ATOM 1447 C C . GLN A 1 189 ? -23.097 8.946 -17.061 1.00 47.66 189 GLN A C 1
ATOM 1449 O O . GLN A 1 189 ? -23.245 7.898 -16.428 1.00 47.66 189 GLN A O 1
ATOM 1454 N N . GLY A 1 190 ? -23.780 10.067 -16.815 1.00 57.44 190 GLY A N 1
ATOM 1455 C CA . GLY A 1 190 ? -24.962 10.135 -15.951 1.00 57.44 190 GLY A CA 1
ATOM 1456 C C . GLY A 1 190 ? -26.179 9.463 -16.568 1.00 57.44 190 GLY A C 1
ATOM 1457 O O . GLY A 1 190 ? -26.215 9.335 -17.813 1.00 57.44 190 GLY A O 1
#

InterPro domains:
  IPR029058 Alpha/Beta hydrolase fold [G3DSA:3.40.50.1820] (2-134)
  IPR029058 Alpha/Beta hydrolase fold [SSF53474] (25-133)

Foldseek 3Di:
DDPPVPVLVVLLLQKQDCDDQRVVLSVVVSVVVVVCCVVDVPVVVVVVVCLVVPPLDDCLVVLVVVLPPPPDAEEDEAECSAPPNHCVPVVVSNVVVVVVPSPRYHYYYQYSTYNVSCRNVVVVVVVVVCVSVPPDDPPPPDDDPDDDDDDDDDDDDDDDDDDDDDDDDDDDDPDDDDDQDAPPVRHGDD

pLDDT: mean 70.63, std 22.73, range [27.7, 95.94]

Organism: NCBI:txid464990

Sequence (190 aa):
GDVIGTEEATWRACFYGETGVAKEAADDFVSKQKAMYANNGECKETMRHHERQYPKDGIDGDIENVMQRVGRRIMVMWGDKDQVVSANPNFDRWKSATDHGHANVALHTVEGAGHMCFLEKRDEVNAKIVEFLVKRPNRNSSVTGERRNSSSSQPDSLASGSGGRGSIVGSLPSNLFASVKVDSMGRPQG

Secondary structure (DSSP, 8-state):
---HHHHHHHHHHT----SHHHHHHHHHHHHHHHHHHHH-HHHHHHHHHHHHHS-SS-THHHHHHHHT-TT--EEEEEETT-SSS-HHHHHHHHHHHHHTT-TTEEEEEETT--TTHHHHTHHHHHHHHHHHHHS---TT------------------------------PPPS-------B-TTS-B--